Protein 5DJZ (pdb70)

CATH classification: 2.60.40.10 (+1 more: 2.60.40.10)

GO terms:
  GO:0001788 antibody-dependent cellular cytotoxicity (P, IDA)
  GO:0034988 Fc-gamma receptor I complex binding (F, IDA)
  GO:0097278 complement-dependent cytotoxicity (P, IDA)
  GO:0005576 extracellular region (C, TAS)
  GO:0005515 protein binding (F, IPI)
  GO:0002250 adaptive immune response (P, IDA)
  GO:0005576 extracellular region (C, IDA)
  GO:0003823 antigen binding (F, TAS)
  GO:0070062 extracellular exosome (C, HDA)
  GO:0072562 blood microparticle (C, HDA)
  GO:0005576 extracellular region (C, HDA)

Foldseek 3Di:
DDAKDKDKAWFALVQLQDQPHWTKIKIKIKRQAPVWNDKDKWKAKQNHTDDPKDKDPWADPVPRMIITMIMGTDRSVSQVVWIKMKMWMDTPVDPHIDIDIDGFDDDDFWAWDWDKDFFDPVQLPDFKTKIKIKTDDGPPQRKDKFKDFPPDTDPQKAKDRWDADPVRHTIIMIIHIDGSVCLVVFTKMKMWMADDPPDSRIDIDIDGD/DDWWDWDKDWDFFDPVQLVDQKTKIKIKIDDGPDQDDDKWKDWPPDTADQKDKDRWDQDPVRHTMIMMIHIGGSVVVVVPTDMDMDD/DWDDDPNHTDDDD

Structure (mmCIF, N/CA/C/O backbone):
data_5DJZ
#
_entry.id   5DJZ
#
_cell.length_a   36.611
_cell.length_b   59.629
_cell.length_c   149.707
_cell.angle_alpha   90.00
_cell.angle_beta   90.00
_cell.angle_gamma   90.00
#
_symmetry.space_group_name_H-M   'P 21 21 21'
#
loop_
_entity.id
_entity.type
_entity.pdbx_description
1 polymer 'Ig gamma-1 chain C region'
2 polymer 'Ig gamma-1 chain C region'
3 polymer 'Fc-III peptide'
4 branched beta-D-galactopyranose-(1-4)-2-acetamido-2-deoxy-beta-D-glucopyranose-(1-2)-alpha-D-mannopyranose-(1-6)-[alpha-D-mannopyranose-(1-3)]beta-D-mannopyranose-(1-4)-2-acetamido-2-deoxy-beta-D-glucopyranose-(1-4)-[alpha-L-fucopyranose-(1-6)]2-acetamido-2-deoxy-beta-D-glucopyranose
5 water water
#
loop_
_atom_site.group_PDB
_atom_site.id
_atom_site.type_symbol
_atom_site.label_atom_id
_atom_site.label_alt_id
_atom_site.label_comp_id
_atom_site.label_asym_id
_atom_site.label_entity_id
_atom_site.label_seq_id
_atom_site.pdbx_PDB_ins_code
_atom_site.Cartn_x
_atom_site.Cartn_y
_atom_site.Cartn_z
_atom_site.occupancy
_atom_site.B_iso_or_equiv
_atom_site.auth_seq_id
_atom_site.auth_comp_id
_atom_site.auth_asym_id
_atom_site.auth_atom_id
_atom_site.pdbx_PDB_model_num
ATOM 1 N N . LEU A 1 15 ? 21.166 -4.513 -50.033 1.00 79.07 235 LEU A N 1
ATOM 2 C CA . LEU A 1 15 ? 22.100 -4.779 -48.900 1.00 73.54 235 LEU A CA 1
ATOM 3 C C . LEU A 1 15 ? 21.497 -5.777 -47.913 1.00 81.24 235 LEU A C 1
ATOM 4 O O . LEU A 1 15 ? 20.341 -5.650 -4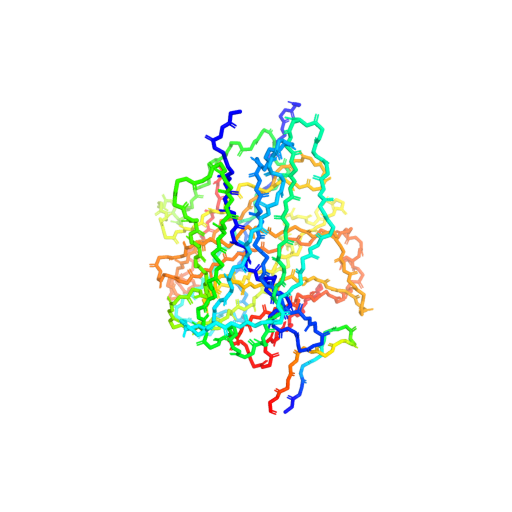7.505 1.00 90.51 235 LEU A O 1
ATOM 9 N N . GLY A 1 16 ? 22.286 -6.782 -47.552 1.00 76.94 236 GLY A N 1
ATOM 10 C CA . GLY A 1 16 ? 21.830 -7.835 -46.667 1.00 65.33 236 GLY A CA 1
ATOM 11 C C . GLY A 1 16 ? 22.817 -8.981 -46.659 1.00 70.19 236 GLY A C 1
ATOM 12 O O . GLY A 1 16 ? 24.006 -8.761 -46.428 1.00 82.01 236 GLY A O 1
ATOM 13 N N . GLY A 1 17 ? 22.361 -10.206 -46.922 1.00 57.77 237 GLY A N 1
ATOM 14 C CA . GLY A 1 17 ? 20.985 -10.521 -47.284 1.00 48.58 237 GLY A CA 1
ATOM 15 C C . GLY A 1 17 ? 20.022 -10.612 -46.111 1.00 48.66 237 GLY A C 1
ATOM 16 O O . GLY A 1 17 ? 20.032 -9.742 -45.228 1.00 51.45 237 GLY A O 1
ATOM 17 N N . PRO A 1 18 ? 19.191 -11.673 -46.084 1.00 33.82 238 PRO A N 1
ATOM 18 C CA . PRO A 1 18 ? 18.004 -11.700 -45.245 1.00 36.08 238 PRO A CA 1
ATOM 19 C C . PRO A 1 18 ? 18.287 -11.857 -43.760 1.00 30.20 238 PRO A C 1
ATOM 20 O O . PRO A 1 18 ? 19.377 -12.283 -43.392 1.00 42.85 238 PRO A O 1
ATOM 24 N N . SER A 1 19 ? 17.300 -11.520 -42.931 1.00 37.32 239 SER A N 1
ATOM 25 C CA . SER A 1 19 ? 17.279 -11.865 -41.511 1.00 36.16 239 SER A CA 1
ATOM 26 C C . SER A 1 19 ? 16.029 -12.673 -41.128 1.00 40.24 239 SER A C 1
ATOM 27 O O . SER A 1 19 ? 14.948 -12.513 -41.713 1.00 36.41 239 SER A O 1
ATOM 30 N N . VAL A 1 20 ? 16.185 -13.542 -40.135 1.00 32.02 240 VAL A N 1
ATOM 31 C CA . VAL A 1 20 ? 15.084 -14.423 -39.705 1.00 34.18 240 VAL A CA 1
ATOM 32 C C . VAL A 1 20 ? 14.625 -14.170 -38.275 1.00 38.11 240 VAL A C 1
ATOM 33 O O . VAL A 1 20 ? 15.423 -14.164 -37.321 1.00 33.28 240 VAL A O 1
ATOM 37 N N . PHE A 1 21 ? 13.326 -13.977 -38.122 1.00 34.61 241 PHE A N 1
ATOM 38 C CA . PHE A 1 21 ? 12.747 -13.814 -36.804 1.00 33.61 241 PHE A CA 1
ATOM 39 C C . PHE A 1 21 ? 11.743 -14.936 -36.584 1.00 35.37 241 PHE A C 1
ATOM 40 O O . PHE A 1 21 ? 10.871 -15.152 -37.425 1.00 36.56 241 PHE A O 1
ATOM 48 N N . LEU A 1 22 ? 11.893 -15.667 -35.476 1.00 30.14 242 LEU A N 1
ATOM 49 C CA . LEU A 1 22 ? 10.998 -16.791 -35.162 1.00 31.22 242 LEU A CA 1
ATOM 50 C C . LEU A 1 22 ? 10.098 -16.408 -34.002 1.00 31.15 242 LEU A C 1
ATOM 51 O O . LEU A 1 22 ? 10.584 -16.088 -32.923 1.00 28.83 242 LEU A O 1
ATOM 56 N N . PHE A 1 23 ? 8.790 -16.444 -34.230 1.00 27.52 243 PHE A N 1
ATOM 57 C CA . PHE A 1 23 ? 7.819 -16.041 -33.229 1.00 31.41 243 PHE A CA 1
ATOM 58 C C . PHE A 1 23 ? 7.047 -17.202 -32.618 1.00 31.75 243 PHE A C 1
ATOM 59 O O . PHE A 1 23 ? 6.664 -18.145 -33.323 1.00 29.10 243 PHE A O 1
ATOM 67 N N . PRO A 1 24 ? 6.767 -17.115 -31.314 1.00 29.52 244 PRO A N 1
ATOM 68 C CA . PRO A 1 24 ? 6.034 -18.157 -30.627 1.00 30.18 244 PRO A CA 1
ATOM 69 C C . PRO A 1 24 ? 4.529 -17.879 -30.822 1.00 29.63 244 PRO A C 1
ATOM 70 O O . PRO A 1 24 ? 4.170 -16.785 -31.246 1.00 25.38 244 PRO A O 1
ATOM 74 N N . PRO A 1 25 ? 3.658 -18.825 -30.457 1.00 28.79 245 PRO A N 1
ATOM 75 C CA . PRO A 1 25 ? 2.213 -18.570 -30.461 1.00 24.32 245 PRO A CA 1
ATOM 76 C C . PRO A 1 25 ? 1.769 -17.484 -29.462 1.00 27.23 245 PRO A C 1
ATOM 77 O O . PRO A 1 25 ? 2.500 -17.175 -28.513 1.00 31.60 245 PRO A O 1
ATOM 81 N N . LYS A 1 26 ? 0.561 -16.953 -29.623 1.00 35.58 246 LYS A N 1
ATOM 82 C CA . LYS A 1 26 ? -0.019 -16.108 -28.579 1.00 37.50 246 LYS A CA 1
ATOM 83 C C . LYS A 1 26 ? -0.356 -16.991 -27.378 1.00 42.17 246 LYS A C 1
ATOM 84 O O . LYS A 1 26 ? -0.774 -18.153 -27.566 1.00 37.98 246 LYS A O 1
ATOM 90 N N . PRO A 1 27 ? -0.187 -16.452 -26.150 1.00 32.23 247 PRO A N 1
ATOM 91 C CA . PRO A 1 27 ? -0.547 -17.212 -24.940 1.00 34.19 247 PRO A CA 1
ATOM 92 C C . PRO A 1 27 ? -2.005 -17.685 -25.000 1.00 32.31 247 PRO A C 1
ATOM 93 O O . PRO A 1 27 ? -2.321 -18.836 -24.685 1.00 32.67 247 PRO A O 1
ATOM 97 N N . LYS A 1 28 ? -2.882 -16.809 -25.454 1.00 28.77 248 LYS A N 1
ATOM 98 C CA . LYS A 1 28 ? -4.285 -17.113 -25.491 1.00 31.96 248 LYS A CA 1
ATOM 99 C C . LYS A 1 28 ? -4.586 -18.316 -26.398 1.00 26.74 248 LYS A C 1
ATOM 100 O O . LYS A 1 28 ? -5.493 -19.095 -26.118 1.00 33.01 248 LYS A O 1
ATOM 106 N N . ASP A 1 29 ? -3.808 -18.465 -27.468 1.00 28.01 249 ASP A N 1
ATOM 107 C CA . ASP A 1 29 ? -3.976 -19.590 -28.366 1.00 33.81 249 ASP A CA 1
ATOM 108 C C . ASP A 1 29 ? -3.405 -20.898 -27.823 1.00 32.15 249 ASP A C 1
ATOM 109 O O . ASP A 1 29 ? -3.928 -21.949 -28.163 1.00 31.36 249 ASP A O 1
ATOM 114 N N . THR A 1 30 ? -2.307 -20.838 -27.056 1.00 33.52 250 THR A N 1
ATOM 115 C CA . THR A 1 30 ? -1.731 -22.042 -26.437 1.00 29.57 250 THR A CA 1
ATOM 116 C C . THR A 1 30 ? -2.601 -22.538 -25.287 1.00 31.55 250 THR A C 1
ATOM 117 O O . THR A 1 30 ? -2.606 -23.726 -24.996 1.00 31.37 250 THR A O 1
ATOM 121 N N . LEU A 1 31 ? -3.342 -21.630 -24.646 1.00 26.58 251 LEU A N 1
ATOM 122 C CA . LEU A 1 31 ? -4.085 -21.925 -23.406 1.00 28.28 251 LEU A CA 1
ATOM 123 C C . LEU A 1 31 ? -5.514 -22.306 -23.615 1.00 29.10 251 LEU A C 1
ATOM 124 O O . LEU A 1 31 ? -6.108 -22.969 -22.760 1.00 27.64 251 LEU A O 1
ATOM 129 N N . MET A 1 32 ? -6.068 -21.869 -24.752 1.00 28.61 252 MET A N 1
ATOM 130 C CA . MET A 1 32 ? -7.415 -22.189 -25.146 1.00 20.46 252 MET A CA 1
ATOM 131 C C . MET A 1 32 ? -7.510 -23.329 -26.180 1.00 27.56 252 MET A C 1
ATOM 132 O O . MET A 1 32 ? -7.022 -23.220 -27.323 1.00 26.88 252 MET A O 1
ATOM 137 N N . ILE A 1 33 ? -8.188 -24.403 -25.784 1.00 25.83 253 ILE A N 1
ATOM 138 C CA . ILE A 1 33 ? -8.268 -25.594 -26.638 1.00 33.85 253 ILE A CA 1
ATOM 139 C C . ILE A 1 33 ? -9.068 -25.296 -27.901 1.00 29.87 253 ILE A C 1
ATOM 140 O O . ILE A 1 33 ? -8.889 -25.965 -28.932 1.00 27.26 253 ILE A O 1
ATOM 145 N N . SER A 1 34 ? -9.932 -24.286 -27.813 1.00 35.31 254 SER A N 1
ATOM 146 C CA . SER A 1 34 ? -10.745 -23.872 -28.938 1.00 30.43 254 SER A CA 1
ATOM 147 C C . SER A 1 34 ? -10.017 -22.936 -29.920 1.00 36.85 254 SER A C 1
ATOM 148 O O . SER A 1 34 ? -10.622 -22.469 -30.861 1.00 35.15 254 SER A O 1
ATOM 151 N N . ARG A 1 35 ? -8.739 -22.637 -29.692 1.00 28.41 255 ARG A N 1
ATOM 152 C CA . ARG A 1 35 ? -7.943 -21.817 -30.606 1.00 33.54 255 ARG A CA 1
ATOM 153 C C . ARG A 1 35 ? -6.810 -22.678 -31.130 1.00 34.16 255 ARG A C 1
ATOM 154 O O . ARG A 1 35 ? -6.556 -23.769 -30.615 1.00 32.51 255 ARG A O 1
ATOM 162 N N . THR A 1 36 ? -6.116 -22.168 -32.139 1.00 26.69 256 THR A N 1
ATOM 163 C CA . THR A 1 36 ? -5.031 -22.874 -32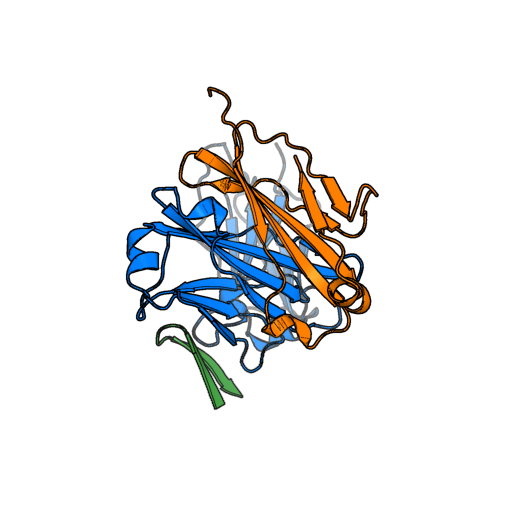.808 1.00 25.27 256 THR A CA 1
ATOM 164 C C . THR A 1 36 ? -3.704 -22.104 -32.686 1.00 32.47 256 THR A C 1
ATOM 165 O O . THR A 1 36 ? -3.469 -21.120 -33.402 1.00 41.46 256 THR A O 1
ATOM 169 N N . PRO A 1 37 ? -2.822 -22.542 -31.777 1.00 29.68 257 PRO A N 1
ATOM 170 C CA . PRO A 1 37 ? -1.491 -21.910 -31.644 1.00 26.21 257 PRO A CA 1
ATOM 171 C C . PRO A 1 37 ? -0.643 -22.244 -32.868 1.00 30.56 257 PRO A C 1
ATOM 172 O O . PRO A 1 37 ? -0.794 -23.335 -33.420 1.00 37.36 257 PRO A O 1
ATOM 176 N N . GLU A 1 38 ? 0.220 -21.314 -33.295 1.00 28.99 258 GLU A N 1
ATOM 177 C CA . GLU A 1 38 ? 1.193 -21.579 -34.350 1.00 29.97 258 GLU A CA 1
ATOM 178 C C . GLU A 1 38 ? 2.496 -20.819 -34.087 1.00 25.81 258 GLU A C 1
ATOM 179 O O . GLU A 1 38 ? 2.503 -19.793 -33.407 1.00 28.35 258 GLU A O 1
ATOM 185 N N . VAL A 1 39 ? 3.597 -21.337 -34.606 1.00 23.99 259 VAL A N 1
ATOM 186 C CA . VAL A 1 39 ? 4.831 -20.619 -34.585 1.00 23.14 259 VAL A CA 1
ATOM 187 C C . VAL A 1 39 ? 5.040 -20.036 -35.981 1.00 26.32 259 VAL A C 1
ATOM 188 O O . VAL A 1 39 ? 4.615 -20.622 -37.007 1.00 29.51 259 VAL A O 1
ATOM 192 N N . THR A 1 40 ? 5.670 -18.871 -36.016 1.00 23.05 260 THR A N 1
ATOM 193 C CA . THR A 1 40 ? 5.742 -18.086 -37.253 1.00 21.42 260 THR A CA 1
ATOM 194 C C . THR A 1 40 ? 7.198 -17.762 -37.566 1.00 24.30 260 THR A C 1
ATOM 195 O O . THR A 1 40 ? 7.834 -17.029 -36.796 1.00 30.24 260 THR A O 1
ATOM 199 N N . CYS A 1 41 ? 7.720 -18.335 -38.660 1.00 24.20 261 CYS A N 1
ATOM 200 C CA . CYS A 1 41 ? 9.105 -18.068 -39.112 1.00 21.35 261 CYS A CA 1
ATOM 201 C C . CYS A 1 41 ? 9.125 -16.972 -40.186 1.00 30.31 261 CYS A C 1
ATOM 202 O O . CYS A 1 41 ? 8.789 -17.222 -41.352 1.00 24.72 261 CYS A O 1
ATOM 205 N N . VAL A 1 42 ? 9.594 -15.779 -39.805 1.00 22.02 262 VAL A N 1
ATOM 206 C CA . VAL A 1 42 ? 9.478 -14.610 -40.685 1.00 24.73 262 VAL A CA 1
ATOM 207 C C . VAL A 1 42 ? 10.839 -14.311 -41.286 1.00 22.56 262 VAL A C 1
ATOM 208 O O . VAL A 1 42 ? 11.815 -14.175 -40.554 1.00 28.95 262 VAL A O 1
ATOM 212 N N . VAL A 1 43 ? 10.903 -14.205 -42.610 1.00 24.08 263 VAL A N 1
ATOM 213 C CA . VAL A 1 43 ? 12.141 -13.879 -43.285 1.00 20.07 263 VAL A CA 1
ATOM 214 C C . VAL A 1 43 ? 12.087 -12.482 -43.910 1.00 23.13 263 VAL A C 1
ATOM 215 O O . VAL A 1 43 ? 11.320 -12.252 -44.848 1.00 22.63 263 VAL A O 1
ATOM 219 N N . VAL A 1 44 ? 12.901 -11.545 -43.407 1.00 27.36 264 VAL A N 1
ATOM 220 C CA . VAL A 1 44 ? 12.876 -10.160 -43.966 1.00 23.44 264 VAL A CA 1
ATOM 221 C C . VAL A 1 44 ? 14.104 -9.888 -44.816 1.00 24.49 264 VAL A C 1
ATOM 222 O O . VAL A 1 44 ? 15.067 -10.655 -44.784 1.00 30.63 264 VAL A O 1
ATOM 226 N N . ASP A 1 45 ? 14.088 -8.793 -45.568 1.00 24.97 265 ASP A N 1
ATOM 227 C CA . ASP A 1 45 ? 15.215 -8.421 -46.445 1.00 31.15 265 ASP A CA 1
ATOM 228 C C . ASP A 1 45 ? 15.544 -9.474 -47.509 1.00 30.40 265 ASP A C 1
ATOM 229 O O . ASP A 1 45 ? 16.672 -9.612 -47.948 1.00 29.67 265 ASP A O 1
ATOM 234 N N . VAL A 1 46 ? 14.529 -10.196 -47.936 1.00 28.97 266 VAL A N 1
ATOM 235 C CA . VAL A 1 46 ? 14.639 -11.109 -49.052 1.00 26.13 266 VAL A CA 1
ATOM 236 C C . VAL A 1 46 ? 14.724 -10.240 -50.315 1.00 25.67 266 VAL A C 1
ATOM 237 O O . VAL A 1 46 ? 13.856 -9.417 -50.527 1.00 27.56 266 VAL A O 1
ATOM 241 N N . SER A 1 47 ? 15.762 -10.419 -51.139 1.00 32.28 267 SER A N 1
ATOM 242 C CA . SER A 1 47 ? 15.952 -9.573 -52.340 1.00 32.91 267 SER A CA 1
ATOM 243 C C . SER A 1 47 ? 14.947 -9.865 -53.442 1.00 34.78 267 SER A C 1
ATOM 244 O O . SER A 1 47 ? 14.354 -10.951 -53.472 1.00 31.52 267 SER A O 1
ATOM 247 N N . HIS A 1 48 ? 14.732 -8.892 -54.336 1.00 27.76 268 HIS A N 1
ATOM 248 C CA . HIS A 1 48 ? 13.998 -9.145 -55.588 1.00 31.65 268 HIS A CA 1
ATOM 249 C C . HIS A 1 48 ? 14.771 -10.002 -56.583 1.00 28.21 268 HIS A C 1
ATOM 250 O O . HIS A 1 48 ? 14.188 -10.774 -57.324 1.00 30.21 268 HIS A O 1
ATOM 257 N N . GLU A 1 49 ? 16.104 -9.938 -56.571 1.00 32.96 269 GLU A N 1
ATOM 258 C CA . GLU A 1 49 ? 16.904 -10.837 -57.431 1.00 38.24 269 GLU A CA 1
ATOM 259 C C . GLU A 1 49 ? 16.760 -12.337 -57.083 1.00 32.63 269 GLU A C 1
ATOM 260 O O . GLU A 1 49 ? 16.785 -13.176 -57.972 1.00 41.60 269 GLU A O 1
ATOM 266 N N . ASP A 1 50 ? 16.617 -12.657 -55.801 1.00 33.36 270 ASP A N 1
ATOM 267 C CA . ASP A 1 50 ? 16.534 -14.056 -55.307 1.00 33.39 270 ASP A CA 1
ATOM 268 C C . ASP A 1 50 ? 15.487 -14.177 -54.195 1.00 25.61 270 ASP A C 1
ATOM 269 O O . ASP A 1 50 ? 15.836 -14.280 -53.023 1.00 27.44 270 ASP A O 1
ATOM 274 N N . PRO A 1 51 ? 14.181 -14.131 -54.569 1.00 25.61 271 PRO A N 1
ATOM 275 C CA . PRO A 1 51 ? 13.068 -14.171 -53.640 1.00 29.06 271 PRO A CA 1
ATOM 276 C C . PRO A 1 51 ? 12.809 -15.553 -53.066 1.00 30.40 271 PRO A C 1
ATOM 277 O O . PRO A 1 51 ? 12.040 -15.681 -52.104 1.00 28.51 271 PRO A O 1
ATOM 281 N N . GLU A 1 52 ? 13.428 -16.565 -53.675 1.00 28.15 272 GLU A N 1
ATOM 282 C CA . GLU A 1 52 ? 13.188 -17.969 -53.358 1.00 27.65 272 GLU A CA 1
ATOM 283 C C . GLU A 1 52 ? 13.836 -18.321 -52.019 1.00 28.45 272 GLU A C 1
ATOM 284 O O . GLU A 1 52 ? 15.049 -18.144 -51.807 1.00 35.88 272 GLU A O 1
ATOM 290 N N . VAL A 1 53 ? 13.019 -18.804 -51.109 1.00 23.37 273 VAL A N 1
ATOM 291 C CA . VAL A 1 53 ? 13.473 -19.208 -49.791 1.00 30.11 273 VAL A CA 1
ATOM 292 C C . VAL A 1 53 ? 13.079 -20.660 -49.546 1.00 34.48 273 VAL A C 1
ATOM 293 O O . VAL A 1 53 ? 11.933 -21.040 -49.785 1.00 27.82 273 VAL A O 1
ATOM 297 N N . LYS A 1 54 ? 14.024 -21.436 -49.029 1.00 27.38 274 LYS A N 1
ATOM 298 C CA . LYS A 1 54 ? 13.742 -22.807 -48.569 1.00 38.50 274 LYS A CA 1
ATOM 299 C C . LYS A 1 54 ? 13.614 -22.860 -47.027 1.00 28.72 274 LYS A C 1
ATOM 300 O O . LYS A 1 54 ? 14.521 -22.416 -46.298 1.00 31.54 274 LYS A O 1
ATOM 303 N N . PHE A 1 55 ? 12.484 -23.377 -46.533 1.00 28.37 275 PHE A N 1
ATOM 304 C CA . PHE A 1 55 ? 12.292 -23.564 -45.073 1.00 31.09 275 PHE A CA 1
ATOM 305 C C . PHE A 1 55 ? 12.385 -25.019 -44.614 1.00 41.14 275 PHE A C 1
ATOM 306 O O . PHE A 1 55 ? 11.698 -25.857 -45.165 1.00 33.13 275 PHE A O 1
ATOM 314 N N . ASN A 1 56 ? 13.162 -25.286 -43.565 1.00 36.91 276 ASN A N 1
ATOM 315 C CA . ASN A 1 56 ? 13.129 -26.587 -42.860 1.00 42.17 276 ASN A CA 1
ATOM 316 C C . ASN A 1 56 ? 12.627 -26.423 -41.419 1.00 36.00 276 ASN A C 1
ATOM 317 O O . ASN A 1 56 ? 13.152 -25.584 -40.673 1.00 44.17 276 ASN A O 1
ATOM 322 N N . TRP A 1 57 ? 11.620 -27.215 -41.035 1.00 31.76 277 TRP A N 1
ATOM 323 C CA . TRP A 1 57 ? 11.051 -27.171 -39.682 1.00 24.65 277 TRP A CA 1
ATOM 324 C C . TRP A 1 57 ? 11.383 -28.433 -38.922 1.00 31.78 277 TRP A C 1
ATOM 325 O O . TRP A 1 57 ? 11.418 -29.514 -39.520 1.00 31.33 277 TRP A O 1
ATOM 336 N N . TYR A 1 58 ? 11.604 -28.304 -37.617 1.00 31.40 278 TYR A N 1
ATOM 337 C CA . TYR A 1 58 ? 11.868 -29.461 -36.749 1.00 36.52 278 TYR A CA 1
ATOM 338 C C . TYR A 1 58 ? 11.166 -29.291 -35.406 1.00 47.41 278 TYR A C 1
ATOM 339 O O . TYR A 1 58 ? 11.053 -28.170 -34.898 1.00 38.95 278 TYR A O 1
ATOM 348 N N . VAL A 1 59 ? 10.714 -30.412 -34.831 1.00 41.18 279 VAL A N 1
ATOM 349 C CA . VAL A 1 59 ? 10.112 -30.439 -33.512 1.00 35.81 279 VAL A CA 1
ATOM 350 C C . VAL A 1 59 ? 10.951 -31.400 -32.652 1.00 44.27 279 VAL A C 1
ATOM 351 O O . VAL A 1 59 ? 11.014 -32.603 -32.941 1.00 35.47 279 VAL A O 1
ATOM 355 N N . ASP A 1 60 ? 11.614 -30.851 -31.629 1.00 36.62 280 ASP A N 1
ATOM 356 C CA . ASP A 1 60 ? 12.666 -31.553 -30.861 1.00 49.10 280 ASP A CA 1
ATOM 357 C C . ASP A 1 60 ? 13.575 -32.322 -31.800 1.00 55.57 280 ASP A C 1
ATOM 358 O O . ASP A 1 60 ? 13.590 -33.558 -31.798 1.00 46.26 280 ASP A O 1
ATOM 363 N N . GLY A 1 61 ? 14.281 -31.580 -32.641 1.00 43.63 281 GLY A N 1
ATOM 364 C CA . GLY A 1 61 ? 15.257 -32.158 -33.554 1.00 38.54 281 GLY A CA 1
ATOM 365 C C . GLY A 1 61 ? 14.730 -32.988 -34.703 1.00 35.80 281 GLY A C 1
ATOM 366 O O . GLY A 1 61 ? 15.491 -33.327 -35.595 1.00 34.94 281 GLY A O 1
ATOM 367 N N . VAL A 1 62 ? 13.442 -33.313 -34.720 1.00 29.74 282 VAL A N 1
ATOM 368 C CA . VAL A 1 62 ? 12.911 -34.159 -35.787 1.00 34.14 282 VAL A CA 1
ATOM 369 C C . VAL A 1 62 ? 12.181 -33.325 -36.856 1.00 46.23 282 VAL A C 1
ATOM 370 O O . VAL A 1 62 ? 11.258 -32.575 -36.523 1.00 42.73 282 VAL A O 1
ATOM 374 N N . GLU A 1 63 ? 12.553 -33.493 -38.129 1.00 44.35 283 GLU A N 1
ATOM 375 C CA . GLU A 1 63 ? 11.961 -32.705 -39.228 1.00 51.77 283 GLU A CA 1
ATOM 376 C C . GLU A 1 63 ? 10.462 -32.942 -39.491 1.00 46.07 283 GLU A C 1
ATOM 377 O O . GLU A 1 63 ? 10.038 -34.069 -39.717 1.00 36.81 283 GLU A O 1
ATOM 383 N N . VAL A 1 64 ? 9.670 -31.871 -39.472 1.00 39.81 284 VAL A N 1
ATOM 384 C CA . VAL A 1 64 ? 8.250 -31.974 -39.811 1.00 30.28 284 VAL A CA 1
ATOM 385 C C . VAL A 1 64 ? 7.953 -31.454 -41.218 1.00 35.67 284 VAL A C 1
ATOM 386 O O . VAL A 1 64 ? 8.792 -30.797 -41.817 1.00 36.61 284 VAL A O 1
ATOM 390 N N . HIS A 1 65 ? 6.762 -31.754 -41.737 1.00 31.16 285 HIS A N 1
ATOM 391 C CA . HIS A 1 65 ? 6.441 -31.470 -43.116 1.00 37.94 285 HIS A CA 1
ATOM 392 C C . HIS A 1 65 ? 5.092 -30.812 -43.300 1.00 34.48 285 HIS A C 1
ATOM 393 O O . HIS A 1 65 ? 4.615 -30.660 -44.420 1.00 43.15 285 HIS A O 1
ATOM 400 N N . ASN A 1 66 ? 4.478 -30.371 -42.215 1.00 35.94 286 ASN A N 1
ATOM 401 C CA . ASN A 1 66 ? 3.132 -29.789 -42.299 1.00 37.93 286 ASN A CA 1
ATOM 402 C C . ASN A 1 66 ? 3.077 -28.238 -42.224 1.00 29.88 286 ASN A C 1
ATOM 403 O O . ASN A 1 66 ? 2.002 -27.659 -42.034 1.00 26.69 286 ASN A O 1
ATOM 408 N N . ALA A 1 67 ? 4.223 -27.576 -42.371 1.00 29.05 287 ALA A N 1
ATOM 409 C CA . ALA A 1 67 ? 4.249 -26.088 -42.359 1.00 28.07 287 ALA A CA 1
ATOM 410 C C . ALA A 1 67 ? 3.739 -25.573 -43.688 1.00 28.42 287 ALA A C 1
ATOM 411 O O . ALA A 1 67 ? 3.839 -26.291 -44.683 1.00 26.72 287 ALA A O 1
ATOM 413 N N . LYS A 1 68 ? 3.198 -24.343 -43.704 1.00 25.57 288 LYS A N 1
ATOM 414 C CA . LYS A 1 68 ? 2.593 -23.732 -44.911 1.00 25.31 288 LYS A CA 1
ATOM 415 C C . LYS A 1 68 ? 3.220 -22.346 -45.106 1.00 26.61 288 LYS A C 1
ATOM 416 O O . LYS A 1 68 ? 3.488 -21.629 -44.143 1.00 21.75 288 LYS A O 1
ATOM 420 N N . THR A 1 69 ? 3.451 -21.982 -46.352 1.00 21.98 289 THR A N 1
ATOM 421 C CA . THR A 1 69 ? 4.107 -20.732 -46.651 1.00 26.93 289 THR A CA 1
ATOM 422 C C . THR A 1 69 ? 3.023 -19.761 -46.965 1.00 31.84 289 THR A C 1
ATOM 423 O O . THR A 1 69 ? 2.086 -20.088 -47.694 1.00 25.29 289 THR A O 1
ATOM 427 N N . LYS A 1 70 ? 3.136 -18.566 -46.394 1.00 26.87 290 LYS A N 1
ATOM 428 C CA . LYS A 1 70 ? 2.141 -17.520 -46.637 1.00 25.64 290 LYS A CA 1
ATOM 429 C C . LYS A 1 70 ? 2.445 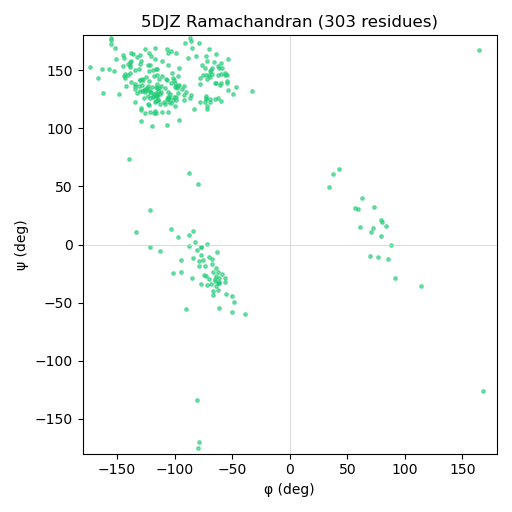-16.829 -47.970 1.00 22.58 290 LYS A C 1
ATOM 430 O O . LYS A 1 70 ? 3.542 -16.938 -48.501 1.00 18.86 290 LYS A O 1
ATOM 434 N N . PRO A 1 71 ? 1.472 -16.124 -48.530 1.00 23.84 291 PRO A N 1
ATOM 435 C CA . PRO A 1 71 ? 1.771 -15.354 -49.724 1.00 26.57 291 PRO A CA 1
ATOM 436 C C . PRO A 1 71 ? 2.960 -14.435 -49.513 1.00 24.18 291 PRO A C 1
ATOM 437 O O . PRO A 1 71 ? 3.022 -13.772 -48.497 1.00 25.01 291 PRO A O 1
ATOM 441 N N . ARG A 1 72 ? 3.905 -14.421 -50.441 1.00 22.21 292 ARG A N 1
ATOM 442 C CA . ARG A 1 72 ? 5.030 -13.495 -50.414 1.00 27.12 292 ARG A CA 1
ATOM 443 C C . ARG A 1 72 ? 4.500 -12.044 -50.317 1.00 26.05 292 ARG A C 1
ATOM 444 O O . ARG A 1 72 ? 3.503 -11.718 -50.964 1.00 23.24 292 ARG A O 1
ATOM 452 N N . GLU A 1 73 ? 5.132 -11.184 -49.507 1.00 24.27 293 GLU A N 1
ATOM 453 C CA . GLU A 1 73 ? 4.623 -9.808 -49.329 1.00 26.34 293 GLU A CA 1
ATOM 454 C C . GLU A 1 73 ? 5.626 -8.748 -49.824 1.00 20.96 293 GLU A C 1
ATOM 455 O O . GLU A 1 73 ? 6.726 -8.625 -49.308 1.00 24.96 293 GLU A O 1
ATOM 457 N N . GLU A 1 74 ? 5.253 -8.008 -50.874 1.00 25.63 294 GLU A N 1
ATOM 458 C CA . GLU A 1 74 ? 6.060 -6.930 -51.364 1.00 23.15 294 GLU A CA 1
ATOM 459 C C . GLU A 1 74 ? 6.176 -5.869 -50.262 1.00 21.48 294 GLU A C 1
ATOM 460 O O . GLU A 1 74 ? 5.181 -5.428 -49.718 1.00 24.80 294 GLU A O 1
ATOM 466 N N . GLN A 1 75 ? 7.389 -5.493 -49.911 1.00 19.17 295 GLN A N 1
ATOM 467 C CA . GLN A 1 75 ? 7.578 -4.437 -48.891 1.00 23.35 295 GLN A CA 1
ATOM 468 C C . GLN A 1 75 ? 7.760 -3.050 -49.501 1.00 28.83 295 GLN A C 1
ATOM 469 O O . GLN A 1 75 ? 7.742 -2.031 -48.768 1.00 22.32 295 GLN A O 1
ATOM 475 N N . TYR A 1 76 ? 8.005 -3.021 -50.814 1.00 23.07 296 TYR A N 1
ATOM 476 C CA . TYR A 1 76 ? 8.182 -1.774 -51.563 1.00 26.26 296 TYR A CA 1
ATOM 477 C C . TYR A 1 76 ? 9.486 -1.048 -51.258 1.00 32.54 296 TYR A C 1
ATOM 478 O O . TYR A 1 76 ? 9.681 0.098 -51.702 1.00 32.91 296 TYR A O 1
ATOM 487 N N . ASN A 1 77 ? 10.391 -1.721 -50.548 1.00 34.50 297 ASN A N 1
ATOM 488 C CA . ASN A 1 77 ? 11.670 -1.132 -50.175 1.00 29.47 297 ASN A CA 1
ATOM 489 C C . ASN A 1 77 ? 12.847 -1.931 -50.698 1.00 30.33 297 ASN A C 1
ATOM 490 O O . ASN A 1 77 ? 13.936 -1.885 -50.129 1.00 35.68 297 ASN A O 1
ATOM 495 N N . SER A 1 78 ? 12.607 -2.592 -51.836 1.00 38.85 298 SER A N 1
ATOM 496 C CA . SER A 1 78 ? 13.507 -3.536 -52.538 1.00 34.92 298 SER A CA 1
ATOM 497 C C . SER A 1 78 ? 13.510 -4.941 -51.919 1.00 32.20 298 SER A C 1
ATOM 498 O O . SER A 1 78 ? 14.352 -5.769 -52.273 1.00 38.48 298 SER A O 1
ATOM 501 N N . THR A 1 79 ? 12.627 -5.175 -50.959 1.00 30.56 299 THR A N 1
ATOM 502 C CA . THR A 1 79 ? 12.612 -6.459 -50.217 1.00 26.11 299 THR A CA 1
ATOM 503 C C . THR A 1 79 ? 11.208 -7.064 -50.204 1.00 32.09 299 THR A C 1
ATOM 504 O O . THR A 1 79 ? 10.199 -6.356 -50.380 1.00 28.12 299 THR A O 1
ATOM 508 N N . TYR A 1 80 ? 11.166 -8.383 -49.984 1.00 25.89 300 TYR A N 1
ATOM 509 C CA . TYR A 1 80 ? 9.944 -9.111 -49.648 1.00 26.26 300 TYR A CA 1
ATOM 510 C C . TYR A 1 80 ? 10.017 -9.579 -48.224 1.00 21.18 300 TYR A C 1
ATOM 511 O O . TYR A 1 80 ? 11.101 -9.723 -47.653 1.00 24.45 300 TYR A O 1
ATOM 520 N N . ARG A 1 81 ? 8.850 -9.835 -47.652 1.00 21.30 301 ARG A N 1
ATOM 521 C CA . ARG A 1 81 ? 8.760 -10.528 -46.394 1.00 25.59 301 ARG A CA 1
ATOM 522 C C . ARG A 1 81 ? 8.240 -11.925 -46.730 1.00 26.28 301 ARG A C 1
ATOM 523 O O . ARG A 1 81 ? 7.210 -12.052 -47.359 1.00 27.85 301 ARG A O 1
ATOM 531 N N . VAL A 1 82 ? 8.949 -12.962 -46.312 1.00 25.33 302 VAL A N 1
ATOM 532 C CA . VAL A 1 82 ? 8.558 -14.339 -46.671 1.00 25.13 302 VAL A CA 1
ATOM 533 C C . VAL A 1 82 ? 8.369 -15.121 -45.376 1.00 24.00 302 VAL A C 1
ATOM 534 O O . VAL A 1 82 ? 9.273 -15.143 -44.531 1.00 30.61 302 VAL A O 1
ATOM 538 N N . VAL A 1 83 ? 7.211 -15.775 -45.241 1.00 23.06 303 VAL A N 1
ATOM 539 C CA . VAL A 1 83 ? 6.745 -16.274 -43.962 1.00 25.62 303 VAL A CA 1
ATOM 540 C C . VAL A 1 83 ? 6.270 -17.733 -44.066 1.00 24.87 303 VAL A C 1
ATOM 541 O O . VAL A 1 83 ? 5.459 -18.099 -44.948 1.00 25.06 303 VAL A O 1
ATOM 545 N N . SER A 1 84 ? 6.782 -18.538 -43.141 1.00 27.58 304 SER A N 1
ATOM 546 C CA . SER A 1 84 ? 6.343 -19.906 -42.946 1.00 23.69 304 SER A CA 1
ATOM 547 C C . SER A 1 84 ? 5.706 -20.046 -41.555 1.00 32.56 304 SER A C 1
ATOM 548 O O . SER A 1 84 ? 6.246 -19.568 -40.563 1.00 26.08 304 SER A O 1
ATOM 551 N N . VAL A 1 85 ? 4.520 -20.647 -41.537 1.00 21.62 305 VAL A N 1
ATOM 552 C CA . VAL A 1 85 ? 3.688 -20.870 -40.346 1.00 25.41 305 VAL A CA 1
ATOM 553 C C . VAL A 1 85 ? 3.571 -22.381 -40.048 1.00 31.33 305 VAL A C 1
ATOM 554 O O . VAL A 1 85 ? 3.336 -23.185 -40.961 1.00 27.34 305 VAL A O 1
ATOM 558 N N . LEU A 1 86 ? 3.729 -22.758 -38.778 1.00 30.25 306 LEU A N 1
ATOM 559 C CA . LEU A 1 86 ? 3.615 -24.156 -38.341 1.00 31.50 306 LEU A CA 1
ATOM 560 C C . LEU A 1 86 ? 2.663 -24.278 -37.160 1.00 37.44 306 LEU A C 1
ATOM 561 O O . LEU A 1 86 ? 2.867 -23.691 -36.099 1.00 37.70 306 LEU A O 1
ATOM 566 N N . THR A 1 87 ? 1.583 -25.005 -37.373 1.00 29.69 307 THR A N 1
ATOM 567 C CA . THR A 1 87 ? 0.627 -25.232 -36.302 1.00 30.80 307 THR A CA 1
ATOM 568 C C . THR A 1 87 ? 1.324 -26.061 -35.219 1.00 33.90 307 THR A C 1
ATOM 569 O O . THR A 1 87 ? 2.116 -26.957 -35.525 1.00 29.36 307 THR A O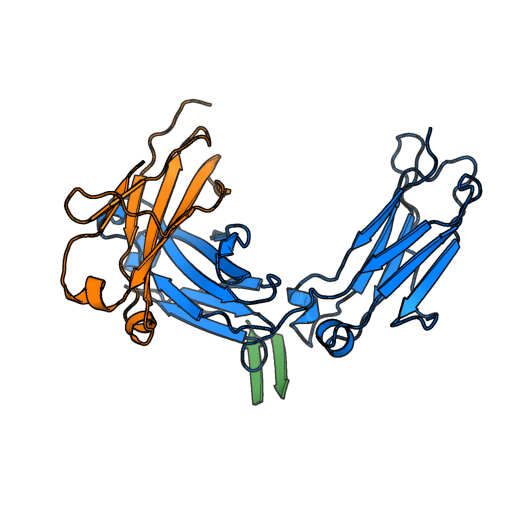 1
ATOM 573 N N . VAL A 1 88 ? 1.085 -25.735 -33.959 1.00 32.24 308 VAL A N 1
ATOM 574 C CA . VAL A 1 88 ? 1.640 -26.560 -32.889 1.00 33.80 308 VAL A CA 1
ATOM 575 C C . VAL A 1 88 ? 0.479 -27.175 -32.113 1.00 33.31 308 VAL A C 1
ATOM 576 O O . VAL A 1 88 ? -0.632 -26.617 -32.081 1.00 31.21 308 VAL A O 1
ATOM 580 N N . LEU A 1 89 ? 0.701 -28.355 -31.535 1.00 24.73 309 LEU A N 1
ATOM 581 C CA . LEU A 1 89 ? -0.313 -28.940 -30.672 1.00 27.92 309 LEU A CA 1
ATOM 582 C C . LEU A 1 89 ? -0.214 -28.216 -29.331 1.00 21.60 309 LEU A C 1
ATOM 583 O O . LEU A 1 89 ? 0.898 -27.922 -28.852 1.00 29.39 309 LEU A O 1
ATOM 588 N N . HIS A 1 90 ? -1.358 -27.891 -28.730 1.00 24.20 310 HIS A N 1
ATOM 589 C CA . HIS A 1 90 ? -1.341 -27.172 -27.430 1.00 25.56 310 HIS A CA 1
ATOM 590 C C . HIS A 1 90 ? -0.408 -27.785 -26.409 1.00 32.45 310 HIS A C 1
ATOM 591 O O . HIS A 1 90 ? 0.451 -27.087 -25.832 1.00 41.34 310 HIS A O 1
ATOM 598 N N . GLN A 1 91 ? -0.525 -29.096 -26.217 1.00 35.02 311 GLN A N 1
ATOM 599 C CA . GLN A 1 91 ? 0.174 -29.780 -25.114 1.00 42.40 311 GLN A CA 1
ATOM 600 C C . GLN A 1 91 ? 1.647 -29.920 -25.421 1.00 31.68 311 GLN A C 1
ATOM 601 O O . GLN A 1 91 ? 2.458 -29.982 -24.509 1.00 41.40 311 GLN A O 1
ATOM 604 N N . ASP A 1 92 ? 1.984 -29.946 -26.712 1.00 35.05 312 ASP A N 1
ATOM 605 C CA . ASP A 1 92 ? 3.374 -30.008 -27.159 1.00 29.45 312 ASP A CA 1
ATOM 606 C C . ASP A 1 92 ? 4.079 -28.721 -26.792 1.00 37.23 312 ASP A C 1
ATOM 607 O O . ASP A 1 92 ? 5.229 -28.742 -26.365 1.00 38.44 312 ASP A O 1
ATOM 612 N N . TRP A 1 93 ? 3.401 -27.590 -27.013 1.00 28.02 313 TRP A N 1
ATOM 613 C CA . TRP A 1 93 ? 3.973 -26.296 -26.645 1.00 38.13 313 TRP A CA 1
ATOM 614 C C . TRP A 1 93 ? 4.209 -26.260 -25.164 1.00 26.70 313 TRP A C 1
ATOM 615 O O . TRP A 1 93 ? 5.323 -25.994 -24.700 1.00 28.94 313 TRP A O 1
ATOM 626 N N . LEU A 1 94 ? 3.142 -26.543 -24.439 1.00 24.16 314 LEU A N 1
ATOM 627 C CA . LEU A 1 94 ? 3.104 -26.501 -23.002 1.00 31.62 314 LEU A CA 1
ATOM 628 C C . LEU A 1 94 ? 4.051 -27.541 -22.402 1.00 36.05 314 LEU A C 1
ATOM 629 O O . LEU A 1 94 ? 4.538 -27.332 -21.297 1.00 37.24 314 LEU A O 1
ATOM 634 N N . ASN A 1 95 ? 4.327 -28.637 -23.131 1.00 38.90 315 ASN A N 1
ATOM 635 C CA . ASN A 1 95 ? 5.370 -29.605 -22.715 1.00 38.35 315 ASN A CA 1
ATOM 636 C C . ASN A 1 95 ? 6.784 -29.169 -22.972 1.00 39.31 315 ASN A C 1
ATOM 637 O O . ASN A 1 95 ? 7.720 -29.895 -22.648 1.00 47.14 315 ASN A O 1
ATOM 642 N N . GLY A 1 96 ? 6.965 -28.008 -23.577 1.00 38.41 316 GLY A N 1
ATOM 643 C CA . GLY A 1 96 ? 8.327 -27.510 -23.775 1.00 34.48 316 GLY A CA 1
ATOM 644 C C . GLY A 1 96 ? 9.087 -28.025 -24.985 1.00 38.00 316 GLY A C 1
ATOM 645 O O . GLY A 1 96 ? 10.299 -27.824 -25.081 1.00 40.60 316 GLY A O 1
ATOM 646 N N . LYS A 1 97 ? 8.392 -28.628 -25.944 1.00 36.32 317 LYS A N 1
ATOM 647 C CA . LYS A 1 97 ? 9.070 -29.110 -27.167 1.00 38.57 317 LYS A CA 1
ATOM 648 C C . LYS A 1 97 ? 9.705 -27.965 -27.940 1.00 39.17 317 LYS A C 1
ATOM 649 O O . LYS A 1 97 ? 9.193 -26.844 -27.915 1.00 39.60 317 LYS A O 1
ATOM 655 N N . GLU A 1 98 ? 10.843 -28.243 -28.578 1.00 36.90 318 GLU A N 1
ATOM 656 C CA . GLU A 1 98 ? 11.606 -27.224 -29.293 1.00 37.80 318 GLU A CA 1
ATOM 657 C C . GLU A 1 98 ? 11.190 -27.094 -30.751 1.00 31.81 318 GLU A C 1
ATOM 658 O O . GLU A 1 98 ? 11.089 -28.097 -31.503 1.00 31.34 318 GLU A O 1
ATOM 664 N N . TYR A 1 99 ? 10.963 -25.859 -31.172 1.00 34.55 319 TYR A N 1
ATOM 665 C CA . TYR A 1 99 ? 10.633 -25.633 -32.586 1.00 39.40 319 TYR A CA 1
ATOM 666 C C . TYR A 1 99 ? 11.722 -24.876 -33.298 1.00 38.12 319 TYR A C 1
ATOM 667 O O . TYR A 1 99 ? 12.066 -23.738 -32.918 1.00 47.47 319 TYR A O 1
ATOM 676 N N . LYS A 1 100 ? 12.249 -25.524 -34.340 1.00 44.23 320 LYS A N 1
ATOM 677 C CA . LYS A 1 100 ? 13.316 -24.985 -35.161 1.00 37.27 320 LYS A CA 1
ATOM 678 C C . LYS A 1 100 ? 12.878 -24.725 -36.605 1.00 38.09 320 LYS A C 1
ATOM 679 O O . LYS A 1 100 ? 12.227 -25.548 -37.250 1.00 38.65 320 LYS A O 1
ATOM 685 N N . CYS A 1 101 ? 13.273 -23.559 -37.088 1.00 33.59 321 CYS A N 1
ATOM 686 C CA . CYS A 1 101 ? 13.066 -23.134 -38.454 1.00 32.68 321 CYS A CA 1
ATOM 687 C C . CYS A 1 101 ? 14.438 -22.850 -39.028 1.00 29.58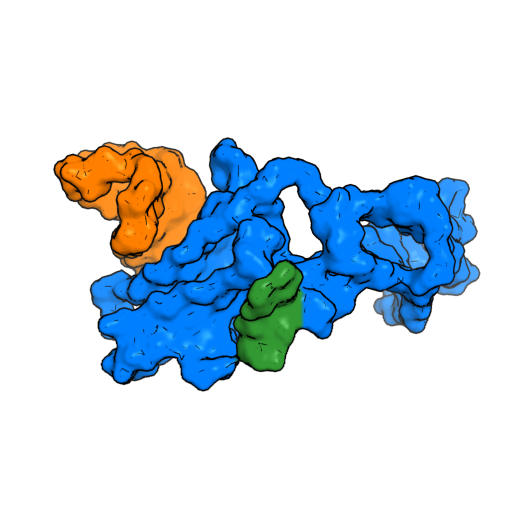 321 CYS A C 1
ATOM 688 O O . CYS A 1 101 ? 15.230 -22.072 -38.474 1.00 41.20 321 CYS A O 1
ATOM 691 N N . LYS A 1 102 ? 14.714 -23.485 -40.154 1.00 36.50 322 LYS A N 1
ATOM 692 C CA . LYS A 1 102 ? 15.960 -23.288 -40.865 1.00 36.08 322 LYS A CA 1
ATOM 693 C C . LYS A 1 102 ? 15.655 -22.655 -42.206 1.00 31.28 322 LYS A C 1
ATOM 694 O O . LYS A 1 102 ? 14.854 -23.172 -42.985 1.00 29.27 322 LYS A O 1
ATOM 700 N N . VAL A 1 103 ? 16.347 -21.565 -42.496 1.00 34.13 323 VAL A N 1
ATOM 701 C CA . VAL A 1 103 ? 16.059 -20.759 -43.679 1.00 35.76 323 VAL A CA 1
ATOM 702 C C . VAL A 1 103 ? 17.266 -20.768 -44.642 1.00 39.21 323 VAL A C 1
ATOM 703 O O . VAL A 1 103 ? 18.370 -20.400 -44.237 1.00 43.53 323 VAL A O 1
ATOM 707 N N . SER A 1 104 ? 17.053 -21.206 -45.894 1.00 32.53 324 SER A N 1
ATOM 708 C CA . SER A 1 104 ? 18.081 -21.132 -46.961 1.00 38.80 324 SER A CA 1
ATOM 709 C C . SER A 1 104 ? 17.719 -20.173 -48.103 1.00 37.51 324 SER A C 1
ATOM 710 O O . SER A 1 104 ? 16.551 -20.100 -48.520 1.00 34.53 324 SER A O 1
ATOM 713 N N . ASN A 1 105 ? 18.729 -19.473 -48.626 1.00 32.19 325 ASN A N 1
ATOM 714 C CA . ASN A 1 105 ? 18.531 -18.453 -49.678 1.00 33.84 325 ASN A CA 1
ATOM 715 C C . ASN A 1 105 ? 19.868 -18.070 -50.302 1.00 36.18 325 ASN A C 1
ATOM 716 O O . ASN A 1 105 ? 20.862 -18.009 -49.594 1.00 47.76 325 ASN A O 1
ATOM 721 N N . LYS A 1 106 ? 19.899 -17.817 -51.611 1.00 42.02 326 LYS A N 1
ATOM 722 C CA . LYS A 1 106 ? 21.176 -17.669 -52.330 1.00 40.05 326 LYS A CA 1
ATOM 723 C C . LYS A 1 106 ? 21.989 -16.477 -51.860 1.00 45.04 326 LYS A C 1
ATOM 724 O O . LYS A 1 106 ? 23.205 -16.450 -52.068 1.00 43.83 326 LYS A O 1
ATOM 726 N N . ALA A 1 107 ? 21.341 -15.505 -51.210 1.00 40.41 327 ALA A N 1
ATOM 727 C CA . ALA A 1 107 ? 22.065 -14.389 -50.596 1.00 42.43 327 ALA A CA 1
ATOM 728 C C . ALA A 1 107 ? 22.578 -14.757 -49.194 1.00 49.08 327 ALA A C 1
ATOM 729 O O . ALA A 1 107 ? 23.022 -13.887 -48.446 1.00 64.41 327 ALA A O 1
ATOM 731 N N . LEU A 1 108 ? 22.511 -16.044 -48.854 1.00 48.16 328 LEU A N 1
ATOM 732 C CA . LEU A 1 108 ? 22.985 -16.561 -47.566 1.00 59.71 328 LEU A CA 1
ATOM 733 C C . LEU A 1 108 ? 24.139 -17.571 -47.700 1.00 60.20 328 LEU A C 1
ATOM 734 O O . LEU A 1 108 ? 23.944 -18.679 -48.224 1.00 58.35 328 LEU A O 1
ATOM 739 N N . PRO A 1 109 ? 25.342 -17.184 -47.221 1.00 58.09 329 PRO A N 1
ATOM 740 C CA . PRO A 1 109 ? 26.493 -18.086 -47.136 1.00 63.62 329 PRO A CA 1
ATOM 741 C C . PRO A 1 109 ? 26.107 -19.392 -46.457 1.00 57.38 329 PRO A C 1
ATOM 742 O O . PRO A 1 109 ? 26.225 -20.464 -47.052 1.00 49.53 329 PRO A O 1
ATOM 746 N N . ALA A 1 110 ? 25.619 -19.302 -45.228 1.00 56.32 330 ALA A N 1
ATOM 747 C CA . ALA A 1 110 ? 25.076 -20.476 -44.568 1.00 52.70 330 ALA A CA 1
ATOM 748 C C . ALA A 1 110 ? 23.586 -20.273 -44.325 1.00 59.86 330 ALA A C 1
ATOM 749 O O . ALA A 1 110 ? 23.128 -19.136 -44.186 1.00 46.90 330 ALA A O 1
ATOM 751 N N . PRO A 1 111 ? 22.816 -21.371 -44.305 1.00 57.40 331 PRO A N 1
ATOM 752 C CA . PRO A 1 111 ? 21.435 -21.235 -43.884 1.00 53.86 331 PRO A CA 1
ATOM 753 C C . PRO A 1 111 ? 21.350 -20.675 -42.477 1.00 53.10 331 PRO A C 1
ATOM 754 O O . PRO A 1 111 ? 22.278 -20.852 -41.687 1.00 58.78 331 PRO A O 1
ATOM 758 N N . ILE A 1 112 ? 20.255 -19.979 -42.184 1.00 49.76 332 ILE A N 1
ATOM 759 C CA . ILE A 1 112 ? 19.993 -19.485 -40.846 1.00 37.01 332 ILE A CA 1
ATOM 760 C C . ILE A 1 112 ? 19.069 -20.425 -40.068 1.00 43.16 332 ILE A C 1
ATOM 761 O O . ILE A 1 112 ? 18.014 -20.839 -40.576 1.00 39.57 332 ILE A O 1
ATOM 766 N N . GLU A 1 113 ? 19.481 -20.775 -38.843 1.00 40.76 333 GLU A N 1
ATOM 767 C CA . GLU A 1 113 ? 18.635 -21.577 -37.942 1.00 39.48 333 GLU A CA 1
ATOM 768 C C . GLU A 1 113 ? 18.179 -20.766 -36.756 1.00 31.21 333 GLU A C 1
ATOM 769 O O . GLU A 1 113 ? 18.957 -20.035 -36.162 1.00 45.26 333 GLU A O 1
ATOM 775 N N . LYS A 1 114 ? 16.902 -20.888 -36.406 1.00 37.04 334 LYS A N 1
ATOM 776 C CA . LYS A 1 114 ? 16.356 -20.216 -35.246 1.00 34.73 334 LYS A CA 1
ATOM 777 C C . LYS A 1 114 ? 15.503 -21.212 -34.453 1.00 43.60 334 LYS A C 1
ATOM 778 O O . LYS A 1 114 ? 14.703 -21.981 -35.029 1.00 34.96 334 LYS A O 1
ATOM 784 N N . THR A 1 115 ? 15.666 -21.197 -33.135 1.00 35.94 335 THR A N 1
ATOM 785 C CA . THR A 1 115 ? 14.953 -22.138 -32.275 1.00 45.35 335 THR A CA 1
ATOM 786 C C . THR A 1 115 ? 14.152 -21.368 -31.244 1.00 40.63 335 THR A C 1
ATOM 787 O O . THR A 1 115 ? 14.646 -20.375 -30.701 1.00 46.41 335 THR A O 1
ATOM 791 N N . ILE A 1 116 ? 12.909 -21.784 -31.011 1.00 33.02 336 ILE A N 1
ATOM 792 C CA . ILE A 1 116 ? 12.123 -21.282 -29.870 1.00 35.08 336 ILE A CA 1
ATOM 793 C C . ILE A 1 116 ? 11.324 -22.397 -29.176 1.00 43.26 336 ILE A C 1
ATOM 794 O O . ILE A 1 116 ? 10.945 -23.397 -29.795 1.00 47.38 336 ILE A O 1
ATOM 799 N N . SER A 1 117 ? 11.063 -22.201 -27.889 1.00 42.54 337 SER A N 1
ATOM 800 C CA . SER A 1 117 ? 10.155 -23.041 -27.103 1.00 40.74 337 SER A CA 1
ATOM 801 C C . SER A 1 117 ? 9.650 -22.197 -25.945 1.00 34.01 337 SER A C 1
ATOM 802 O O . SER A 1 117 ? 10.137 -21.087 -25.732 1.00 44.43 337 SER A O 1
ATOM 805 N N . LYS A 1 118 ? 8.697 -22.733 -25.194 1.00 33.79 338 LYS A N 1
ATOM 806 C CA . LYS A 1 118 ? 8.240 -22.157 -23.932 1.00 37.45 338 LYS A CA 1
ATOM 807 C C . LYS A 1 118 ? 9.429 -21.957 -23.006 1.00 44.27 338 LYS A C 1
ATOM 808 O O . LYS A 1 118 ? 10.371 -22.750 -23.040 1.00 40.72 338 LYS A O 1
ATOM 814 N N . ALA A 1 119 ? 9.395 -20.897 -22.192 1.00 35.99 339 ALA A N 1
ATOM 815 C CA . ALA A 1 119 ? 10.423 -20.690 -21.164 1.00 41.87 339 ALA A CA 1
ATOM 816 C C . ALA A 1 119 ? 10.526 -21.913 -20.270 1.00 36.39 339 ALA A C 1
ATOM 817 O O . ALA A 1 119 ? 9.504 -22.503 -19.911 1.00 39.26 339 ALA A O 1
ATOM 819 N N . LYS A 1 120 ? 11.759 -22.255 -19.902 1.00 41.15 340 LYS A N 1
ATOM 820 C CA . LYS A 1 120 ? 12.057 -23.340 -18.953 1.00 49.45 340 LYS A CA 1
ATOM 821 C C . LYS A 1 120 ? 12.031 -22.852 -17.493 1.00 49.18 340 LYS A C 1
ATOM 822 O O . LYS A 1 120 ? 12.736 -21.912 -17.133 1.00 51.81 340 LYS A O 1
ATOM 828 N N . GLY A 1 121 ? 11.239 -23.512 -16.659 1.00 46.30 341 GLY A N 1
ATOM 829 C CA . GLY A 1 121 ? 11.219 -23.235 -15.234 1.00 45.47 341 GLY A CA 1
ATOM 830 C C . GLY A 1 121 ? 9.984 -23.848 -14.616 1.00 54.16 341 GLY A C 1
ATOM 831 O O . GLY A 1 121 ? 9.067 -24.264 -15.314 1.00 41.55 341 GLY A O 1
ATOM 832 N N . GLN A 1 122 ? 9.943 -23.916 -13.295 1.00 44.82 342 GLN A N 1
ATOM 833 C CA . GLN A 1 122 ? 8.793 -24.514 -12.653 1.00 44.90 342 GLN A CA 1
ATOM 834 C C . GLN A 1 122 ? 7.582 -23.553 -12.802 1.00 44.55 342 GLN A C 1
ATOM 835 O O . GLN A 1 122 ? 7.629 -22.416 -12.344 1.00 47.09 342 GLN A O 1
ATOM 841 N N . PRO A 1 123 ? 6.506 -24.012 -13.458 1.00 41.38 343 PRO A N 1
ATOM 842 C CA . PRO A 1 123 ? 5.362 -23.132 -13.591 1.00 41.27 343 PRO A CA 1
ATOM 843 C C . PRO A 1 123 ? 4.748 -22.803 -12.226 1.00 51.34 343 PRO A C 1
ATOM 844 O O . PRO A 1 123 ? 4.643 -23.683 -11.357 1.00 36.33 343 PRO A O 1
ATOM 848 N N . ARG A 1 124 ? 4.358 -21.541 -12.046 1.00 39.22 344 ARG A N 1
ATOM 849 C CA . ARG A 1 124 ? 3.707 -21.098 -10.808 1.00 31.84 344 ARG A CA 1
ATOM 850 C C . ARG A 1 124 ? 2.325 -20.478 -11.092 1.00 29.61 344 ARG A C 1
ATOM 851 O O . ARG A 1 124 ? 2.166 -19.676 -11.994 1.00 29.22 344 ARG A O 1
ATOM 854 N N . GLU A 1 125 ? 1.321 -20.881 -10.337 1.00 28.52 345 GLU A N 1
ATOM 855 C CA . GLU A 1 125 ? -0.006 -20.307 -10.463 1.00 37.03 345 GLU A CA 1
ATOM 856 C C . GLU A 1 125 ? -0.008 -18.783 -10.171 1.00 37.12 345 GLU A C 1
ATOM 857 O O . GLU A 1 125 ? 0.694 -18.319 -9.259 1.00 32.53 345 GLU A O 1
ATOM 863 N N . PRO A 1 126 ? -0.740 -17.985 -10.983 1.00 27.28 346 PRO A N 1
ATOM 864 C CA . PRO A 1 126 ? -0.888 -16.603 -10.548 1.00 27.05 346 PRO A CA 1
ATOM 865 C C . PRO A 1 126 ? -1.908 -16.470 -9.454 1.00 28.68 346 PRO A C 1
ATOM 866 O O . PRO A 1 126 ? -2.939 -17.150 -9.493 1.00 31.32 346 PRO A O 1
ATOM 870 N N . GLN A 1 127 ? -1.644 -15.577 -8.497 1.00 27.73 347 GLN A N 1
ATOM 871 C CA . GLN A 1 127 ? -2.634 -15.191 -7.512 1.00 29.55 347 GLN A CA 1
ATOM 872 C C . GLN A 1 127 ? -3.303 -13.967 -8.064 1.00 25.68 347 GLN A C 1
ATOM 873 O O . GLN A 1 127 ? -2.619 -13.044 -8.518 1.00 25.10 347 GLN A O 1
ATOM 879 N N . VAL A 1 128 ? -4.628 -13.957 -8.002 1.00 24.26 348 VAL A N 1
ATOM 880 C CA . VAL A 1 128 ? -5.422 -12.910 -8.685 1.00 28.19 348 VAL A CA 1
ATOM 881 C C . VAL A 1 128 ? -6.279 -12.204 -7.675 1.00 25.93 348 VAL A C 1
ATOM 882 O O . VAL A 1 128 ? -7.122 -12.848 -7.002 1.00 25.08 348 VAL A O 1
ATOM 886 N N . TYR A 1 129 ? -6.072 -10.890 -7.546 1.00 24.90 349 TYR A N 1
ATOM 887 C CA . TYR A 1 129 ? -6.802 -10.062 -6.564 1.00 17.43 349 TYR A CA 1
ATOM 888 C C . TYR A 1 129 ? -7.400 -8.861 -7.263 1.00 24.66 349 TYR A C 1
ATOM 889 O O . TYR A 1 129 ? -6.699 -8.194 -8.023 1.00 25.28 349 TYR A O 1
ATOM 898 N N . THR A 1 130 ? -8.687 -8.570 -7.026 1.00 20.91 350 THR A N 1
ATOM 899 C CA . THR A 1 130 ? -9.261 -7.372 -7.633 1.00 19.91 350 THR A CA 1
ATOM 900 C C . THR A 1 130 ? -9.344 -6.320 -6.539 1.00 22.07 350 THR A C 1
ATOM 901 O O . THR A 1 130 ? -9.662 -6.640 -5.389 1.00 25.76 350 THR A O 1
ATOM 905 N N . LEU A 1 131 ? -9.013 -5.084 -6.876 1.00 20.16 351 LEU A N 1
ATOM 906 C CA . LEU A 1 131 ? -9.004 -4.011 -5.893 1.00 20.05 351 LEU A CA 1
ATOM 907 C C . LEU A 1 131 ? -9.881 -2.880 -6.405 1.00 20.72 351 LEU A C 1
ATOM 908 O O . LEU A 1 131 ? -9.747 -2.477 -7.581 1.00 18.00 351 LEU A O 1
ATOM 913 N N . PRO A 1 132 ? -10.785 -2.376 -5.537 1.00 18.57 352 PRO A N 1
ATOM 914 C CA . PRO A 1 132 ? -11.765 -1.330 -5.886 1.00 20.67 352 PRO A CA 1
ATOM 915 C C . PRO A 1 132 ? -11.065 0.020 -6.090 1.00 21.21 352 PRO A C 1
ATOM 916 O O . PRO A 1 132 ? -9.888 0.134 -5.713 1.00 17.05 352 PRO A O 1
ATOM 920 N N . PRO A 1 133 ? -11.763 1.041 -6.643 1.00 25.39 353 PRO A N 1
ATOM 921 C CA . PRO A 1 133 ? -11.096 2.337 -6.671 1.00 23.11 353 PRO A CA 1
ATOM 922 C C . PRO A 1 133 ? -10.780 2.824 -5.270 1.00 27.72 353 PRO A C 1
ATOM 923 O O . PRO A 1 133 ? -11.428 2.431 -4.308 1.00 24.99 353 PRO A O 1
ATOM 927 N N . SER A 1 134 ? -9.736 3.624 -5.133 1.00 23.37 354 SER A N 1
ATOM 928 C CA . SER A 1 134 ? -9.478 4.296 -3.887 1.00 25.93 354 SER A CA 1
ATOM 929 C C . SER A 1 134 ? -10.622 5.257 -3.537 1.00 25.78 354 SER A C 1
ATOM 930 O O . SER A 1 134 ? -11.301 5.765 -4.438 1.00 26.98 354 SER A O 1
ATOM 933 N N . ARG A 1 135 ? -10.802 5.512 -2.231 1.00 30.74 355 ARG A N 1
ATOM 934 C CA . ARG A 1 135 ? -11.768 6.499 -1.719 1.00 36.61 355 ARG A CA 1
ATOM 935 C C . ARG A 1 135 ? -11.544 7.798 -2.459 1.00 34.46 355 ARG A C 1
ATOM 936 O O . ARG A 1 135 ? -12.500 8.430 -2.921 1.00 40.13 355 ARG A O 1
ATOM 938 N N . GLU A 1 136 ? -10.264 8.149 -2.589 1.00 35.64 356 GLU A N 1
ATOM 939 C CA . GLU A 1 136 ? -9.838 9.402 -3.175 1.00 31.61 356 GLU A CA 1
ATOM 940 C C . GLU A 1 136 ? -10.255 9.545 -4.612 1.00 39.39 356 GLU A C 1
ATOM 941 O O . GLU A 1 136 ? -10.375 10.668 -5.095 1.00 35.39 356 GLU A O 1
ATOM 947 N N . GLU A 1 137 ? -10.499 8.426 -5.303 1.00 28.38 357 GLU A N 1
ATOM 948 C CA . GLU A 1 137 ? -10.824 8.513 -6.743 1.00 26.88 357 GLU A CA 1
ATOM 949 C C . GLU A 1 137 ? -12.304 8.794 -6.991 1.00 25.94 357 GLU A C 1
ATOM 950 O O . GLU A 1 137 ? -12.706 9.100 -8.121 1.00 31.88 357 GLU A O 1
ATOM 956 N N . MET A 1 138 ? -13.121 8.692 -5.941 1.00 27.65 358 MET A N 1
ATOM 957 C CA . MET A 1 138 ? -14.586 8.756 -6.102 1.00 36.28 358 MET A CA 1
ATOM 958 C C . MET A 1 138 ? -15.124 10.127 -6.538 1.00 46.66 358 MET A C 1
ATOM 959 O O . MET A 1 138 ? -16.279 10.260 -6.964 1.00 57.00 358 MET A O 1
ATOM 964 N N . THR A 1 139 ? -14.257 11.127 -6.460 1.00 38.99 359 THR A N 1
ATOM 965 C CA . THR A 1 139 ? -14.561 12.476 -6.886 1.00 46.26 359 THR A CA 1
ATOM 966 C C . THR A 1 139 ? -14.451 12.724 -8.417 1.00 49.51 359 THR A C 1
ATOM 967 O O . THR A 1 139 ? -14.791 13.807 -8.885 1.00 44.87 359 THR A O 1
ATOM 971 N N . LYS A 1 140 ? -14.000 11.732 -9.194 1.00 42.74 360 LYS A N 1
ATOM 972 C CA . LYS A 1 140 ? -13.690 11.942 -10.619 1.00 39.99 360 LYS A CA 1
ATOM 973 C C . LYS A 1 140 ? -14.762 11.330 -11.524 1.00 36.75 360 LYS A C 1
ATOM 974 O O . LYS A 1 140 ? -15.578 10.533 -11.046 1.00 34.06 360 LYS A O 1
ATOM 978 N N . ASN A 1 141 ? -14.785 11.692 -12.816 1.00 26.46 361 ASN A N 1
ATOM 979 C CA . ASN A 1 141 ? -15.828 11.153 -13.729 1.00 24.80 361 ASN A CA 1
ATOM 980 C C . ASN A 1 141 ? -15.688 9.663 -14.004 1.00 31.08 361 ASN A C 1
ATOM 981 O O . ASN A 1 141 ? -16.670 8.965 -14.250 1.00 29.86 361 ASN A O 1
ATOM 986 N N . GLN A 1 142 ? -14.459 9.187 -14.054 1.00 25.53 362 GLN A N 1
ATOM 987 C CA . GLN A 1 142 ? -14.249 7.755 -14.244 1.00 29.06 362 GLN A CA 1
ATOM 988 C C . GLN A 1 142 ? -13.447 7.218 -13.070 1.00 24.49 362 GLN A C 1
ATOM 989 O O . GLN A 1 142 ? -12.719 7.966 -12.413 1.00 31.38 362 GLN A O 1
ATOM 995 N N . VAL A 1 143 ? -13.578 5.930 -12.776 1.00 27.65 363 VAL A N 1
ATOM 996 C CA . VAL A 1 143 ? -12.792 5.344 -11.668 1.00 21.50 363 VAL A CA 1
ATOM 997 C C . VAL A 1 143 ? -12.003 4.134 -12.177 1.00 23.82 363 VAL A C 1
ATOM 998 O O . VAL A 1 143 ? -12.293 3.640 -13.272 1.00 24.29 363 VAL A O 1
ATOM 1002 N N . SER A 1 144 ? -11.053 3.633 -11.365 1.00 17.16 364 SER A N 1
ATOM 1003 C CA . SER A 1 144 ? -10.170 2.553 -11.776 1.00 18.94 364 SER A CA 1
ATOM 1004 C C . SER A 1 144 ? -10.372 1.291 -10.944 1.00 17.80 364 SER A C 1
ATOM 1005 O O . SER A 1 144 ? -10.254 1.334 -9.706 1.00 21.51 364 SER A O 1
ATOM 1008 N N . LEU A 1 145 ? -10.664 0.187 -11.635 1.00 17.93 365 LEU A N 1
ATOM 1009 C CA . LEU A 1 145 ? -10.690 -1.136 -10.986 1.00 19.13 365 LEU A CA 1
ATOM 1010 C C . LEU A 1 145 ? -9.360 -1.789 -11.322 1.00 15.89 365 LEU A C 1
ATOM 1011 O O . LEU A 1 145 ? -8.915 -1.751 -12.486 1.00 18.36 365 LEU A O 1
ATOM 1016 N N . THR A 1 146 ? -8.727 -2.400 -10.338 1.00 14.77 366 THR A N 1
ATOM 1017 C CA . THR A 1 146 ? -7.353 -2.980 -10.594 1.00 14.77 366 THR A CA 1
ATOM 1018 C C . THR A 1 146 ? -7.407 -4.469 -10.394 1.00 17.14 366 THR A C 1
ATOM 1019 O O . THR A 1 146 ? -7.969 -4.971 -9.394 1.00 20.85 366 THR A O 1
ATOM 1023 N N . CYS A 1 147 ? -6.893 -5.175 -11.380 1.00 18.71 367 CYS A N 1
ATOM 1024 C CA . CYS A 1 147 ? -6.679 -6.610 -11.247 1.00 21.03 367 CYS A CA 1
ATOM 1025 C C . CYS A 1 147 ? -5.163 -6.863 -11.099 1.00 17.31 367 CYS A C 1
ATOM 1026 O O . CYS A 1 147 ? -4.448 -6.722 -12.072 1.00 20.91 367 CYS A O 1
ATOM 1029 N N . LEU A 1 148 ? -4.701 -7.139 -9.878 1.00 18.60 368 LEU A N 1
ATOM 1030 C CA . LEU A 1 148 ? -3.294 -7.455 -9.578 1.00 16.95 368 LEU A CA 1
ATOM 1031 C C . LEU A 1 148 ? -3.131 -8.955 -9.805 1.00 20.77 368 LEU A C 1
ATOM 1032 O O . LEU A 1 148 ? -3.913 -9.776 -9.295 1.00 26.53 368 LEU A O 1
ATOM 1037 N N . VAL A 1 149 ? -2.132 -9.317 -10.581 1.00 15.42 369 VAL A N 1
ATOM 1038 C CA . VAL A 1 149 ? -1.910 -10.715 -10.903 1.00 19.49 369 VAL A CA 1
ATOM 1039 C C . VAL A 1 149 ? -0.434 -10.921 -10.590 1.00 19.64 369 VAL A C 1
ATOM 1040 O O . VAL A 1 149 ? 0.377 -10.306 -11.215 1.00 23.78 369 VAL A O 1
ATOM 1044 N N . LYS A 1 150 ? -0.116 -11.768 -9.605 1.00 22.19 370 LYS A N 1
ATOM 1045 C CA . LYS A 1 150 ? 1.271 -11.887 -9.104 1.00 21.60 370 LYS A CA 1
ATOM 1046 C C . LYS A 1 150 ? 1.696 -13.342 -8.821 1.00 20.34 370 LYS A C 1
ATOM 1047 O O . LYS A 1 150 ? 0.889 -14.214 -8.567 1.00 20.73 370 LYS A O 1
ATOM 1053 N N . GLY A 1 151 ? 2.995 -13.568 -8.883 1.00 25.32 371 GLY A N 1
ATOM 1054 C CA . GLY A 1 151 ? 3.534 -14.907 -8.640 1.00 32.38 371 GLY A CA 1
ATOM 1055 C C . GLY A 1 151 ? 3.452 -15.904 -9.777 1.00 30.99 371 GLY A C 1
ATOM 1056 O O . GLY A 1 151 ? 3.558 -17.098 -9.530 1.00 30.17 371 GLY A O 1
ATOM 1057 N N . PHE A 1 152 ? 3.311 -15.432 -11.020 1.00 28.36 372 PHE A N 1
ATOM 1058 C CA . PHE A 1 152 ? 3.110 -16.362 -12.128 1.00 32.51 372 PHE A CA 1
ATOM 1059 C C . PHE A 1 152 ? 4.382 -16.712 -12.865 1.00 24.45 372 PHE A C 1
ATOM 1060 O O . PHE A 1 152 ? 5.321 -15.951 -12.900 1.00 27.43 372 PHE A O 1
ATOM 1068 N N . TYR A 1 153 ? 4.390 -17.911 -13.436 1.00 30.17 373 TYR A N 1
ATOM 1069 C CA . TYR A 1 153 ? 5.516 -18.378 -14.221 1.00 29.89 373 TYR A CA 1
ATOM 1070 C C . TYR A 1 153 ? 5.084 -19.538 -15.081 1.00 23.33 373 TYR A C 1
ATOM 1071 O O . TYR A 1 153 ? 4.405 -20.445 -14.601 1.00 29.19 373 TYR A O 1
ATOM 1080 N N . PRO A 1 154 ? 5.416 -19.472 -16.387 1.00 35.66 374 PRO A N 1
ATOM 1081 C CA . PRO A 1 154 ? 6.126 -18.336 -16.999 1.00 28.48 374 PRO A CA 1
ATOM 1082 C C . PRO A 1 154 ? 5.199 -17.158 -17.305 1.00 34.31 374 PRO A C 1
ATOM 1083 O O . PRO A 1 154 ? 3.996 -17.202 -17.004 1.00 34.62 374 PRO A O 1
ATOM 1087 N N . SER A 1 155 ? 5.769 -16.149 -17.942 1.00 28.89 375 SER A N 1
ATOM 1088 C CA . SER A 1 155 ? 5.151 -14.838 -18.076 1.00 35.98 375 SER A CA 1
ATOM 1089 C C . SER A 1 155 ? 4.038 -14.736 -19.129 1.00 39.44 375 SER A C 1
ATOM 1090 O O . SER A 1 155 ? 3.408 -13.677 -19.261 1.00 33.15 375 SER A O 1
ATOM 1093 N N . ASP A 1 156 ? 3.787 -15.838 -19.844 1.00 33.13 376 ASP A N 1
ATOM 1094 C CA . ASP A 1 156 ? 2.698 -15.954 -20.802 1.00 34.36 376 ASP A CA 1
ATOM 1095 C C . ASP A 1 156 ? 1.368 -16.024 -20.113 1.00 30.37 376 ASP A C 1
ATOM 1096 O O . ASP A 1 156 ? 1.060 -16.983 -19.385 1.00 28.85 376 ASP A O 1
ATOM 1101 N N . ILE A 1 157 ? 0.539 -15.026 -20.372 1.00 24.00 377 ILE A N 1
ATOM 1102 C CA . ILE A 1 157 ? -0.672 -14.891 -19.602 1.00 27.88 377 ILE A CA 1
ATOM 1103 C C . ILE A 1 157 ? -1.667 -14.091 -20.423 1.00 22.90 377 ILE A C 1
ATOM 1104 O O . ILE A 1 157 ? -1.262 -13.277 -21.225 1.00 25.45 377 ILE A O 1
ATOM 1109 N N . ALA A 1 158 ? -2.957 -14.325 -20.218 1.00 28.42 378 ALA A N 1
ATOM 1110 C CA . ALA A 1 158 ? -3.951 -13.438 -20.820 1.00 30.59 378 ALA A CA 1
ATOM 1111 C C . ALA A 1 158 ? -4.815 -12.837 -19.744 1.00 27.78 378 ALA A C 1
ATOM 1112 O O . ALA A 1 158 ? -5.329 -13.567 -18.913 1.00 25.98 378 ALA A O 1
ATOM 1114 N N . VAL A 1 159 ? -5.001 -11.518 -19.775 1.00 22.68 379 VAL A N 1
ATOM 1115 C CA . VAL A 1 159 ? -5.855 -10.872 -18.806 1.00 24.01 379 VAL A CA 1
ATOM 1116 C C . VAL A 1 159 ? -6.899 -10.026 -19.524 1.00 28.20 379 VAL A C 1
ATOM 1117 O O . VAL A 1 159 ? -6.562 -9.193 -20.363 1.00 30.78 379 VAL A O 1
ATOM 1121 N N . GLU A 1 160 ? -8.163 -10.262 -19.216 1.00 29.01 380 GLU A N 1
ATOM 1122 C CA . GLU A 1 160 ? -9.243 -9.499 -19.835 1.00 34.25 380 GLU A CA 1
ATOM 1123 C C . GLU A 1 160 ? -10.238 -9.178 -18.763 1.00 29.61 380 GLU A C 1
ATOM 1124 O O . GLU A 1 160 ? -10.195 -9.764 -17.682 1.00 39.28 380 GLU A O 1
ATOM 1130 N N . TRP A 1 161 ? -11.128 -8.235 -19.043 1.00 30.17 381 TRP A N 1
ATOM 1131 C CA . TRP A 1 161 ? -12.156 -7.885 -18.109 1.00 31.01 381 TRP A CA 1
ATOM 1132 C C . TRP A 1 161 ? -13.478 -8.038 -18.752 1.00 37.04 381 TRP A C 1
ATOM 1133 O O . TRP A 1 161 ? -13.602 -7.903 -19.956 1.00 45.70 381 TRP A O 1
ATOM 1144 N N . GLU A 1 162 ? -14.492 -8.262 -17.932 1.00 37.71 382 GLU A N 1
ATOM 1145 C CA . GLU A 1 162 ? -15.852 -8.338 -18.417 1.00 35.47 382 GLU A CA 1
ATOM 1146 C C . GLU A 1 162 ? -16.833 -7.763 -17.429 1.00 35.73 382 GLU A C 1
ATOM 1147 O O . GLU A 1 162 ? -16.513 -7.537 -16.255 1.00 30.13 382 GLU A O 1
ATOM 1153 N N . SER A 1 163 ? -18.029 -7.487 -17.937 1.00 29.21 383 SER A N 1
ATOM 1154 C CA . SER A 1 163 ? -19.184 -7.175 -17.142 1.00 37.10 383 SER A CA 1
ATOM 1155 C C . SER A 1 163 ? -20.401 -7.791 -17.833 1.00 44.27 383 SER A C 1
ATOM 1156 O O . SER A 1 163 ? -20.446 -7.832 -19.079 1.00 41.17 383 SER A O 1
ATOM 1159 N N . ASN A 1 164 ? -21.359 -8.252 -17.019 1.00 37.46 384 ASN A N 1
ATOM 1160 C CA . ASN A 1 164 ? -22.641 -8.846 -17.480 1.00 52.68 384 ASN A CA 1
ATOM 1161 C C . ASN A 1 164 ? -22.505 -9.627 -18.792 1.00 51.00 384 ASN A C 1
ATOM 1162 O O . ASN A 1 164 ? -23.262 -9.410 -19.740 1.00 47.77 384 ASN A O 1
ATOM 1167 N N . GLY A 1 165 ? -21.510 -10.509 -18.843 1.00 44.19 385 GLY A N 1
ATOM 1168 C CA . GLY A 1 165 ? -21.293 -11.364 -19.993 1.00 38.78 385 GLY A CA 1
ATOM 1169 C C . GLY A 1 165 ? -20.366 -10.843 -21.067 1.00 58.05 385 GLY A C 1
ATOM 1170 O O . GLY A 1 165 ? -19.723 -11.634 -21.747 1.00 58.03 385 GLY A O 1
ATOM 1171 N N . GLN A 1 166 ? -20.283 -9.522 -21.225 1.00 53.24 386 GLN A N 1
ATOM 1172 C CA . GLN A 1 166 ? -19.616 -8.937 -22.391 1.00 51.22 386 GLN A CA 1
ATOM 1173 C C . GLN A 1 166 ? -18.211 -8.432 -22.064 1.00 49.57 386 GLN A C 1
ATOM 1174 O O . GLN A 1 166 ? -17.979 -7.912 -20.957 1.00 40.37 386 GLN A O 1
ATOM 1176 N N . PRO A 1 167 ? -17.263 -8.579 -23.017 1.00 40.85 387 PRO A N 1
ATOM 1177 C CA . PRO A 1 167 ? -15.967 -7.971 -22.776 1.00 40.94 387 PRO A CA 1
ATOM 1178 C C . PRO A 1 167 ? -16.133 -6.487 -22.514 1.00 48.34 387 PRO A C 1
ATOM 1179 O O . PRO A 1 167 ? -17.078 -5.863 -23.005 1.00 34.37 387 PRO A O 1
ATOM 1183 N N . GLU A 1 168 ? -15.269 -5.984 -21.646 1.00 37.61 388 GLU A N 1
ATOM 1184 C CA . GLU A 1 168 ? -14.975 -4.590 -21.508 1.00 36.10 388 GLU A CA 1
ATOM 1185 C C . GLU A 1 168 ? -13.725 -4.451 -22.323 1.00 42.63 388 GLU A C 1
ATOM 1186 O O . GLU A 1 168 ? -12.841 -5.301 -22.245 1.00 58.38 388 GLU A O 1
ATOM 1192 N N . ASN A 1 169 ? -13.652 -3.401 -23.114 1.00 29.62 389 ASN A N 1
ATOM 1193 C CA . ASN A 1 169 ? -12.477 -3.103 -23.924 1.00 46.80 389 ASN A CA 1
ATOM 1194 C C . ASN A 1 169 ? -11.573 -1.995 -23.326 1.00 45.39 389 ASN A C 1
ATOM 1195 O O . ASN A 1 169 ? -10.350 -1.963 -23.613 1.00 39.39 389 ASN A O 1
ATOM 1197 N N . ASN A 1 170 ? -12.170 -1.127 -22.490 1.00 38.32 390 ASN A N 1
ATOM 1198 C CA . ASN A 1 170 ? -11.510 0.072 -21.916 1.00 33.12 390 ASN A CA 1
ATOM 1199 C C . ASN A 1 170 ? -10.594 -0.196 -20.711 1.00 25.17 390 ASN A C 1
ATOM 1200 O O . ASN A 1 170 ? -10.705 0.437 -19.642 1.00 26.07 390 ASN A O 1
ATOM 1205 N N . TYR A 1 171 ? -9.682 -1.144 -20.894 1.00 27.29 391 TYR A N 1
ATOM 1206 C CA . TYR A 1 171 ? -8.697 -1.460 -19.862 1.00 25.30 391 TYR A CA 1
ATOM 1207 C C . TYR A 1 171 ? -7.335 -1.475 -20.504 1.00 23.14 391 TYR A C 1
ATOM 1208 O O . TYR A 1 171 ? -7.220 -1.638 -21.729 1.00 26.98 391 TYR A O 1
ATOM 1217 N N . LYS A 1 172 ? -6.287 -1.236 -19.713 1.00 24.08 392 LYS A N 1
ATOM 1218 C CA . LYS A 1 172 ? -4.910 -1.369 -20.219 1.00 30.25 392 LYS A CA 1
ATOM 1219 C C . LYS A 1 172 ? -4.188 -2.220 -19.175 1.00 26.91 392 LYS A C 1
ATOM 1220 O O . LYS A 1 172 ? -4.545 -2.134 -18.003 1.00 22.04 392 LYS A O 1
ATOM 1226 N N . THR A 1 173 ? -3.170 -2.978 -19.599 1.00 25.40 393 THR A N 1
ATOM 1227 C CA . THR A 1 173 ? -2.477 -3.919 -18.730 1.00 26.03 393 THR A CA 1
ATOM 1228 C C . THR A 1 173 ? -0.995 -3.677 -18.848 1.00 22.75 393 THR A C 1
ATOM 1229 O O . THR A 1 173 ? -0.487 -3.538 -19.938 1.00 30.17 393 THR A O 1
ATOM 1233 N N . THR A 1 174 ? -0.305 -3.581 -17.722 1.00 21.58 394 THR A N 1
ATOM 1234 C CA . THR A 1 174 ? 1.122 -3.406 -17.749 1.00 25.84 394 THR A CA 1
ATOM 1235 C C . THR A 1 174 ? 1.761 -4.663 -18.341 1.00 25.41 394 THR A C 1
ATOM 1236 O O . THR A 1 174 ? 1.161 -5.745 -18.289 1.00 29.13 394 THR A O 1
ATOM 1240 N N . PRO A 1 175 ? 2.993 -4.526 -18.879 1.00 34.65 395 PRO A N 1
ATOM 1241 C CA . PRO A 1 175 ? 3.841 -5.669 -19.206 1.00 38.37 395 PRO A CA 1
ATOM 1242 C C . PRO A 1 175 ? 3.995 -6.578 -17.976 1.00 34.70 395 PRO A C 1
ATOM 1243 O O . PRO A 1 175 ? 3.764 -6.116 -16.847 1.00 35.69 395 PRO A O 1
ATOM 1247 N N . PRO A 1 176 ? 4.366 -7.859 -18.172 1.00 30.99 396 PRO A N 1
ATOM 1248 C CA . PRO A 1 176 ? 4.767 -8.577 -16.950 1.00 33.32 396 PRO A CA 1
ATOM 1249 C C . PRO A 1 176 ? 6.043 -7.983 -16.424 1.00 33.31 396 PRO A C 1
ATOM 1250 O O . PRO A 1 176 ? 6.858 -7.498 -17.207 1.00 33.77 396 PRO A O 1
ATOM 1254 N N . VAL A 1 177 ? 6.207 -7.965 -15.102 1.00 35.02 397 VAL A N 1
ATOM 1255 C CA . VAL A 1 177 ? 7.402 -7.395 -14.479 1.00 25.86 397 VAL A CA 1
ATOM 1256 C C . VAL A 1 177 ? 8.019 -8.463 -13.584 1.00 32.02 397 VAL A C 1
ATOM 1257 O O . VAL A 1 177 ? 7.322 -9.119 -12.801 1.00 23.53 397 VAL A O 1
ATOM 1261 N N . LEU A 1 178 ? 9.323 -8.636 -13.706 1.00 33.04 398 LEU A N 1
ATOM 1262 C CA . LEU A 1 178 ? 9.992 -9.758 -13.057 1.00 37.05 398 LEU A CA 1
ATOM 1263 C C . LEU A 1 178 ? 10.172 -9.464 -11.574 1.00 31.34 398 LEU A C 1
ATOM 1264 O O . LEU A 1 178 ? 10.764 -8.448 -11.213 1.00 37.46 398 LEU A O 1
ATOM 1269 N N . MET A 1 179 ? 9.645 -10.344 -10.726 1.00 34.37 399 MET A N 1
ATOM 1270 C CA . MET A 1 179 ? 9.817 -10.212 -9.269 1.00 29.30 399 MET A CA 1
ATOM 1271 C C . MET A 1 179 ? 11.103 -10.929 -8.890 1.00 41.71 399 MET A C 1
ATOM 1272 O O . MET A 1 179 ? 11.599 -11.767 -9.645 1.00 37.04 399 MET A O 1
ATOM 1277 N N . SER A 1 180 ? 11.631 -10.595 -7.723 1.00 38.41 400 SER A N 1
ATOM 1278 C CA . SER A 1 180 ? 12.921 -11.110 -7.245 1.00 44.99 400 SER A CA 1
ATOM 1279 C C . SER A 1 180 ? 13.006 -12.645 -7.133 1.00 39.39 400 SER A C 1
ATOM 1280 O O . SER A 1 180 ? 14.089 -13.216 -7.236 1.00 52.15 400 SER A O 1
ATOM 1283 N N . ASP A 1 181 ? 11.861 -13.294 -6.952 1.00 42.84 401 ASP A N 1
ATOM 1284 C CA . ASP A 1 181 ? 11.805 -14.736 -6.790 1.00 36.78 401 ASP A CA 1
ATOM 1285 C C . ASP A 1 181 ? 11.709 -15.466 -8.129 1.00 46.07 401 ASP A C 1
ATOM 1286 O O . ASP A 1 181 ? 11.476 -16.665 -8.153 1.00 42.85 401 ASP A O 1
ATOM 1291 N N . GLY A 1 182 ? 11.865 -14.716 -9.231 1.00 41.56 402 GLY A N 1
ATOM 1292 C CA . GLY A 1 182 ? 11.804 -15.233 -10.599 1.00 33.24 402 GLY A CA 1
ATOM 1293 C C . GLY A 1 182 ? 10.413 -15.330 -11.219 1.00 35.32 402 GLY A C 1
ATOM 1294 O O . GLY A 1 182 ? 10.286 -15.588 -12.422 1.00 32.50 402 GLY A O 1
ATOM 1295 N N . SER A 1 183 ? 9.359 -15.194 -10.413 1.00 34.80 403 SER A N 1
ATOM 1296 C CA . SER A 1 183 ? 8.008 -15.206 -10.976 1.00 30.05 403 SER A CA 1
ATOM 1297 C C . SER A 1 183 ? 7.644 -13.782 -11.406 1.00 30.89 403 SER A C 1
ATOM 1298 O O . SER A 1 183 ? 8.443 -12.857 -11.219 1.00 28.34 403 SER A O 1
ATOM 1301 N N . PHE A 1 184 ? 6.460 -13.587 -11.988 1.00 24.06 404 PHE A N 1
ATOM 1302 C CA . PHE A 1 184 ? 6.159 -12.272 -12.576 1.00 27.77 404 PHE A CA 1
ATOM 1303 C C . PHE A 1 184 ? 4.926 -11.681 -11.907 1.00 21.75 404 PHE A C 1
ATOM 1304 O O . PHE A 1 184 ? 4.147 -12.410 -11.299 1.00 24.02 404 PHE A O 1
ATOM 1312 N N . PHE A 1 185 ? 4.733 -10.370 -12.046 1.00 25.27 405 PHE A N 1
ATOM 1313 C CA . PHE A 1 185 ? 3.452 -9.785 -11.714 1.00 25.07 405 PHE A CA 1
ATOM 1314 C C . PHE A 1 185 ? 3.062 -8.793 -12.794 1.00 21.52 405 PHE A C 1
ATOM 1315 O O . PHE A 1 185 ? 3.896 -8.376 -13.571 1.00 23.52 405 PHE A O 1
ATOM 1323 N N . LEU A 1 186 ? 1.790 -8.401 -12.827 1.00 21.32 406 LEU A N 1
ATOM 1324 C CA . LEU A 1 186 ? 1.412 -7.266 -13.670 1.00 18.72 406 LEU A CA 1
ATOM 1325 C C . LEU A 1 186 ? 0.151 -6.724 -13.002 1.00 21.78 406 LEU A C 1
ATOM 1326 O O . LEU A 1 186 ? -0.327 -7.330 -12.049 1.00 21.81 406 LEU A O 1
ATOM 1331 N N . ALA A 1 187 ? -0.395 -5.617 -13.510 1.00 19.74 407 ALA A N 1
ATOM 1332 C CA . ALA A 1 187 ? -1.685 -5.096 -13.052 1.00 23.27 407 ALA A CA 1
ATOM 1333 C C . ALA A 1 187 ? -2.452 -4.650 -14.272 1.00 25.94 407 ALA A C 1
ATOM 1334 O O . ALA A 1 187 ? -1.865 -4.094 -15.205 1.00 30.10 407 ALA A O 1
ATOM 1336 N N . SER A 1 188 ? -3.752 -4.916 -14.282 1.00 20.58 408 SER A N 1
ATOM 1337 C CA . SER A 1 188 ? -4.618 -4.495 -15.384 1.00 23.32 408 SER A CA 1
ATOM 1338 C C . SER A 1 188 ? -5.548 -3.427 -14.799 1.00 21.75 408 SER A C 1
ATOM 1339 O O . SER A 1 188 ? -6.116 -3.618 -13.732 1.00 20.07 408 SER A O 1
ATOM 1342 N N . LYS A 1 189 ? -5.673 -2.295 -15.478 1.00 20.50 409 LYS A N 1
ATOM 1343 C CA . LYS A 1 189 ? -6.538 -1.225 -15.003 1.00 17.98 409 LYS A CA 1
ATOM 1344 C C . LYS A 1 189 ? -7.736 -1.147 -15.934 1.00 17.26 409 LYS A C 1
ATOM 1345 O O . LYS A 1 189 ? -7.583 -0.857 -17.115 1.00 18.61 409 LYS A O 1
ATOM 1351 N N . LEU A 1 190 ? -8.909 -1.280 -15.363 1.00 18.46 410 LEU A N 1
ATOM 1352 C CA . LEU A 1 190 ? -10.149 -1.115 -16.122 1.00 19.99 410 LEU A CA 1
ATOM 1353 C C . LEU A 1 190 ? -10.707 0.217 -15.702 1.00 19.66 410 LEU A C 1
ATOM 1354 O O . LEU A 1 190 ? -10.825 0.473 -14.525 1.00 23.95 410 LEU A O 1
ATOM 1359 N N . THR A 1 191 ? -10.964 1.094 -16.677 1.00 19.33 411 THR A N 1
ATOM 1360 C CA . THR A 1 191 ? -11.564 2.407 -16.450 1.00 21.49 411 THR A CA 1
ATOM 1361 C C . THR A 1 191 ? -13.050 2.293 -16.762 1.00 25.24 411 THR A C 1
ATOM 1362 O O . THR A 1 191 ? -13.400 1.810 -17.832 1.00 26.52 411 THR A O 1
ATOM 1366 N N . VAL A 1 192 ? -13.902 2.694 -15.828 1.00 23.79 412 VAL A N 1
ATOM 1367 C CA . VAL A 1 192 ? -15.329 2.806 -16.103 1.00 30.39 412 VAL A CA 1
ATOM 1368 C C . VAL A 1 192 ? -15.857 4.130 -15.561 1.00 27.62 412 VAL A C 1
ATOM 1369 O O . VAL A 1 192 ? -15.374 4.657 -14.535 1.00 24.24 412 VAL A O 1
ATOM 1373 N N . ASP A 1 193 ? -16.880 4.646 -16.230 1.00 36.09 413 ASP A N 1
ATOM 1374 C CA . ASP A 1 193 ? -17.640 5.784 -15.691 1.00 42.30 413 ASP A CA 1
ATOM 1375 C C . ASP A 1 193 ? -17.988 5.550 -14.238 1.00 33.00 413 ASP A C 1
ATOM 1376 O O . ASP A 1 193 ? -18.414 4.454 -13.882 1.00 38.54 413 ASP A O 1
ATOM 1381 N N . LYS A 1 194 ? -17.809 6.580 -13.409 1.00 26.01 414 LYS A N 1
ATOM 1382 C CA . LYS A 1 194 ? -18.059 6.474 -11.972 1.00 27.55 414 LYS A CA 1
ATOM 1383 C C . LYS A 1 194 ? -19.487 6.019 -11.683 1.00 41.80 414 LYS A C 1
ATOM 1384 O O . LYS A 1 194 ? -19.742 5.389 -10.658 1.00 33.79 414 LYS A O 1
ATOM 1388 N N . SER A 1 195 ? -20.404 6.355 -12.589 1.00 37.66 415 SER A N 1
ATOM 1389 C CA . SER A 1 195 ? -21.801 5.974 -12.461 1.00 34.89 415 SER A CA 1
ATOM 1390 C C . SER A 1 195 ? -22.045 4.477 -12.707 1.00 37.81 415 SER A C 1
ATOM 1391 O O . SER A 1 195 ? -22.926 3.888 -12.067 1.00 37.70 415 SER A O 1
ATOM 1394 N N . ARG A 1 196 ? -21.288 3.853 -13.619 1.00 32.56 416 ARG A N 1
ATOM 1395 C CA . ARG A 1 196 ? -21.355 2.388 -13.753 1.00 32.00 416 ARG A CA 1
ATOM 1396 C C . ARG A 1 196 ? -20.902 1.667 -12.489 1.00 35.23 416 ARG A C 1
ATOM 1397 O O . ARG A 1 196 ? -21.488 0.647 -12.095 1.00 36.26 416 ARG A O 1
ATOM 1405 N N . TRP A 1 197 ? -19.869 2.197 -11.849 1.00 32.57 417 TRP A N 1
ATOM 1406 C CA . TRP A 1 197 ? -19.459 1.702 -10.548 1.00 28.55 417 TRP A CA 1
ATOM 1407 C C . TRP A 1 197 ? -20.510 1.980 -9.480 1.00 37.90 417 TRP A C 1
ATOM 1408 O O . TRP A 1 1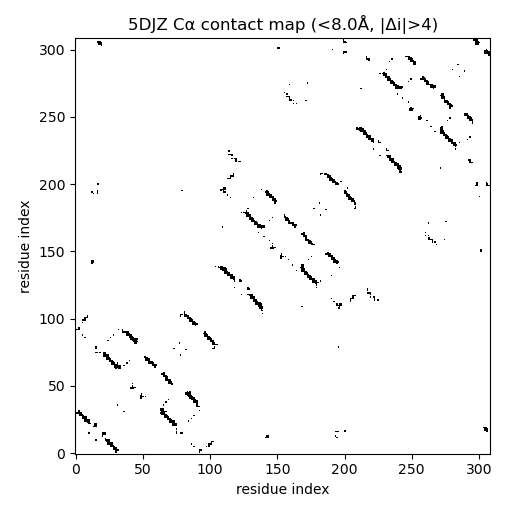97 ? -20.765 1.118 -8.627 1.00 30.79 417 TRP A O 1
ATOM 1419 N N . GLN A 1 198 ? -21.125 3.169 -9.536 1.00 30.30 418 GLN A N 1
ATOM 1420 C CA . GLN A 1 198 ? -22.160 3.623 -8.568 1.00 39.36 418 GLN A CA 1
ATOM 1421 C C . GLN A 1 198 ? -23.404 2.765 -8.554 1.00 30.20 418 GLN A C 1
ATOM 1422 O O . GLN A 1 198 ? -24.043 2.590 -7.513 1.00 37.95 418 GLN A O 1
ATOM 1428 N N . GLN A 1 199 ? -23.732 2.232 -9.718 1.00 35.60 419 GLN A N 1
ATOM 1429 C CA . GLN A 1 199 ? -24.887 1.382 -9.941 1.00 40.04 419 GLN A CA 1
ATOM 1430 C C . GLN A 1 199 ? -24.757 0.046 -9.225 1.00 53.10 419 GLN A C 1
ATOM 1431 O O . GLN A 1 199 ? -25.745 -0.679 -9.082 1.00 39.22 419 GLN A O 1
ATOM 1437 N N . GLY A 1 200 ? -23.526 -0.287 -8.825 1.00 43.81 420 GLY A N 1
ATOM 1438 C CA . GLY A 1 200 ? -23.224 -1.549 -8.163 1.00 28.71 420 GLY A CA 1
ATOM 1439 C C . GLY A 1 200 ? -23.081 -2.741 -9.108 1.00 23.66 420 GLY A C 1
ATOM 1440 O O . GLY A 1 200 ? -23.164 -3.866 -8.669 1.00 42.13 420 GLY A O 1
ATOM 1441 N N . ASN A 1 201 ? -22.855 -2.480 -10.393 1.00 27.92 421 ASN A N 1
ATOM 1442 C CA . ASN A 1 201 ? -22.567 -3.519 -11.400 1.00 27.51 421 ASN A CA 1
ATOM 1443 C C . ASN A 1 201 ? -21.364 -4.396 -11.040 1.00 34.08 421 ASN A C 1
ATOM 1444 O O . ASN A 1 201 ? -20.395 -3.937 -10.436 1.00 32.23 421 ASN A O 1
ATOM 1449 N N . VAL A 1 202 ? -21.423 -5.655 -11.438 1.00 36.07 422 VAL A N 1
ATOM 1450 C CA . VAL A 1 202 ? -20.375 -6.598 -11.100 1.00 36.80 422 VAL A CA 1
ATOM 1451 C C . VAL A 1 202 ? -19.388 -6.558 -12.225 1.00 36.75 422 VAL A C 1
ATOM 1452 O O . VAL A 1 202 ? -19.781 -6.652 -13.382 1.00 36.71 422 VAL A O 1
ATOM 1456 N N . PHE A 1 203 ? -18.105 -6.382 -11.885 1.00 29.69 423 PHE A N 1
ATOM 1457 C CA . PHE A 1 203 ? -17.026 -6.448 -12.854 1.00 25.54 423 PHE A CA 1
ATOM 1458 C C . PHE A 1 203 ? -16.123 -7.627 -12.552 1.00 23.26 423 PHE A C 1
ATOM 1459 O O . PHE A 1 203 ? -15.941 -7.980 -11.390 1.00 28.74 423 PHE A O 1
ATOM 1467 N N . SER A 1 204 ? -15.595 -8.237 -13.606 1.00 22.39 424 SER A N 1
ATOM 1468 C CA . SER A 1 204 ? -14.812 -9.475 -13.491 1.00 30.04 424 SER A CA 1
ATOM 1469 C C . SER A 1 204 ? -13.534 -9.352 -14.234 1.00 22.49 424 SER A C 1
ATOM 1470 O O . SER A 1 204 ? -13.481 -8.895 -15.378 1.00 31.79 424 SER A O 1
ATOM 1473 N N . CYS A 1 205 ? -12.499 -9.830 -13.574 1.00 21.00 425 CYS A N 1
ATOM 1474 C CA . CYS A 1 205 ? -11.200 -9.961 -14.158 1.00 16.10 425 CYS A CA 1
ATOM 1475 C C . CYS A 1 205 ? -10.978 -11.418 -14.427 1.00 21.27 425 CYS A C 1
ATOM 1476 O O . CYS A 1 205 ? -10.889 -12.196 -13.456 1.00 24.67 425 CYS A O 1
ATOM 1479 N N . SER A 1 206 ? -10.876 -11.794 -15.710 1.00 23.16 426 SER A N 1
ATOM 1480 C CA . SER A 1 206 ? -10.665 -13.193 -16.134 1.00 25.20 426 SER A CA 1
ATOM 1481 C C . SER A 1 206 ? -9.205 -13.307 -16.424 1.00 22.46 426 SER A C 1
ATOM 1482 O O . SER A 1 206 ? -8.652 -12.395 -17.019 1.00 24.31 426 SER A O 1
ATOM 1485 N N . VAL A 1 207 ? -8.575 -14.416 -16.016 1.00 21.53 427 VAL A N 1
ATOM 1486 C CA . VAL A 1 207 ? -7.133 -14.609 -16.271 1.00 20.76 427 VAL A CA 1
ATOM 1487 C C . VAL A 1 207 ? -6.846 -16.016 -16.787 1.00 28.98 427 VAL A C 1
ATOM 1488 O O . VAL A 1 207 ? -7.321 -16.984 -16.216 1.00 25.57 427 VAL A O 1
ATOM 1492 N N . MET A 1 208 ? -6.041 -16.132 -17.834 1.00 29.20 428 MET A N 1
ATOM 1493 C CA . MET A 1 208 ? -5.718 -17.476 -18.373 1.00 28.03 428 MET A CA 1
ATOM 1494 C C . MET A 1 208 ? -4.239 -17.668 -18.299 1.00 23.05 428 MET A C 1
ATOM 1495 O O . MET A 1 208 ? -3.498 -16.792 -18.665 1.00 22.15 428 MET A O 1
ATOM 1500 N N . HIS A 1 209 ? -3.815 -18.815 -17.753 1.00 25.95 429 HIS A N 1
ATOM 1501 C CA . HIS A 1 209 ? -2.400 -19.116 -17.521 1.00 28.17 429 HIS A CA 1
ATOM 1502 C C . HIS A 1 209 ? -2.316 -20.606 -17.302 1.00 25.02 429 HIS A C 1
ATOM 1503 O O . HIS A 1 209 ? -3.255 -21.303 -16.774 1.00 26.74 429 HIS A O 1
ATOM 1510 N N . GLU A 1 210 ? -1.180 -21.127 -17.657 1.00 20.74 430 GLU A N 1
ATOM 1511 C CA . GLU A 1 210 ? -1.078 -22.560 -17.755 1.00 30.42 430 GLU A CA 1
ATOM 1512 C C . GLU A 1 210 ? -1.256 -23.256 -16.399 1.00 41.37 430 GLU A C 1
ATOM 1513 O O . GLU A 1 210 ? -1.838 -24.337 -16.337 1.00 32.47 430 GLU A O 1
ATOM 1519 N N . ALA A 1 211 ? -0.834 -22.586 -15.327 1.00 31.67 431 ALA A N 1
ATOM 1520 C CA . ALA A 1 211 ? -0.848 -23.178 -13.984 1.00 32.83 431 ALA A CA 1
ATOM 1521 C C . ALA A 1 211 ? -2.191 -23.202 -13.264 1.00 41.45 431 ALA A C 1
ATOM 1522 O O . ALA A 1 211 ? -2.351 -23.960 -12.312 1.00 38.47 431 ALA A O 1
ATOM 1524 N N . LEU A 1 212 ? -3.154 -22.385 -13.688 1.00 24.97 432 LEU A N 1
ATOM 1525 C CA . LEU A 1 212 ? -4.511 -22.485 -13.133 1.00 30.35 432 LEU A CA 1
ATOM 1526 C C . LEU A 1 212 ? -5.198 -23.794 -13.531 1.00 33.79 432 LEU A C 1
ATOM 1527 O O . LEU A 1 212 ? -4.906 -24.322 -14.586 1.00 37.30 432 LEU A O 1
ATOM 1532 N N . HIS A 1 213 ? -6.125 -24.291 -12.708 1.00 32.21 433 HIS A N 1
ATOM 1533 C CA . HIS A 1 213 ? -6.918 -25.459 -13.061 1.00 36.32 433 HIS A CA 1
ATOM 1534 C C . HIS A 1 213 ? -7.660 -25.104 -14.315 1.00 38.81 433 HIS A C 1
ATOM 1535 O O . HIS A 1 213 ? -8.369 -24.076 -14.354 1.00 36.28 433 HIS A O 1
ATOM 1542 N N . ASN A 1 214 ? -7.481 -25.910 -15.365 1.00 29.74 434 ASN A N 1
ATOM 1543 C CA . ASN A 1 214 ? -8.101 -25.647 -16.681 1.00 27.43 434 ASN A CA 1
ATOM 1544 C C . ASN A 1 214 ? -7.759 -24.276 -17.268 1.00 28.76 434 ASN A C 1
ATOM 1545 O O . ASN A 1 214 ? -8.587 -23.687 -17.969 1.00 32.99 434 ASN A O 1
ATOM 1550 N N . HIS A 1 215 ? -6.561 -23.776 -16.971 1.00 25.28 435 HIS A N 1
ATOM 1551 C CA . HIS A 1 215 ? -6.039 -22.546 -17.541 1.00 29.65 435 HIS A CA 1
ATOM 1552 C C . HIS A 1 215 ? -6.832 -21.286 -17.261 1.00 28.76 435 HIS A C 1
ATOM 1553 O O . HIS A 1 215 ? -6.646 -20.306 -17.950 1.00 28.57 435 HIS A O 1
ATOM 1560 N N . TYR A 1 216 ? -7.743 -21.297 -16.295 1.00 27.83 436 TYR A N 1
ATOM 1561 C CA . TYR A 1 216 ? -8.655 -20.176 -16.141 1.00 35.62 436 TYR A CA 1
ATOM 1562 C C . TYR A 1 216 ? -8.946 -19.837 -14.695 1.00 45.66 436 TYR A C 1
ATOM 1563 O O . TYR A 1 216 ? -9.230 -20.727 -13.884 1.00 31.33 436 TYR A O 1
ATOM 1572 N N . THR A 1 217 ? -8.934 -18.542 -14.383 1.00 32.72 437 THR A N 1
ATOM 1573 C CA . THR A 1 217 ? -9.617 -18.081 -13.180 1.00 34.22 437 THR A CA 1
ATOM 1574 C C . THR A 1 217 ? -10.332 -16.751 -13.416 1.00 28.31 437 THR A C 1
ATOM 1575 O O . THR A 1 217 ? -9.960 -16.011 -14.322 1.00 29.72 437 THR A O 1
ATOM 1579 N N . GLN A 1 218 ? -11.362 -16.479 -12.619 1.00 35.30 438 GLN A N 1
ATOM 1580 C CA . GLN A 1 218 ? -12.072 -15.223 -12.707 1.00 31.34 438 GLN A CA 1
ATOM 1581 C C . GLN A 1 218 ? -12.270 -14.706 -11.314 1.00 30.78 438 GLN A C 1
ATOM 1582 O O . GLN A 1 218 ? -12.570 -15.479 -10.409 1.00 33.39 438 GLN A O 1
ATOM 1588 N N . LYS A 1 219 ? -12.089 -13.409 -11.118 1.00 27.70 439 LYS A N 1
ATOM 1589 C CA . LYS A 1 219 ? -12.409 -12.800 -9.828 1.00 29.89 439 LYS A CA 1
ATOM 1590 C C . LYS A 1 219 ? -13.307 -11.628 -10.090 1.00 24.18 439 LYS A C 1
ATOM 1591 O O . LYS A 1 219 ? -13.068 -10.887 -11.030 1.00 30.69 439 LYS A O 1
ATOM 1597 N N . SER A 1 220 ? -14.289 -11.420 -9.233 1.00 22.77 440 SER A N 1
ATOM 1598 C CA . SER A 1 220 ? -15.201 -10.297 -9.424 1.00 27.39 440 SER A CA 1
ATOM 1599 C C . SER A 1 220 ? -15.159 -9.276 -8.293 1.00 25.20 440 SER A C 1
ATOM 1600 O O . SER A 1 220 ? -14.702 -9.557 -7.176 1.00 30.75 440 SER A O 1
ATOM 1603 N N . LEU A 1 221 ? -15.622 -8.067 -8.583 1.00 27.13 441 LEU A N 1
ATOM 1604 C CA . LEU A 1 221 ? -15.859 -7.110 -7.519 1.00 29.63 441 LEU A CA 1
ATOM 1605 C C . LEU A 1 221 ? -16.970 -6.138 -7.885 1.00 24.09 441 LEU A C 1
ATOM 1606 O O . LEU A 1 221 ? -17.263 -5.953 -9.079 1.00 23.42 441 LEU A O 1
ATOM 1611 N N . SER A 1 222 ? -17.545 -5.521 -6.851 1.00 29.52 442 SER A N 1
ATOM 1612 C CA . SER A 1 222 ? -18.531 -4.480 -7.010 1.00 29.97 442 SER A CA 1
ATOM 1613 C C . SER A 1 222 ? -18.504 -3.623 -5.761 1.00 34.26 442 SER A C 1
ATOM 1614 O O . SER A 1 222 ? -17.756 -3.917 -4.814 1.00 31.73 442 SER A O 1
ATOM 1617 N N . LEU A 1 223 ? -19.337 -2.580 -5.767 1.00 31.20 443 LEU A N 1
ATOM 1618 C CA . LEU A 1 223 ? -19.341 -1.497 -4.775 1.00 33.93 443 LEU A CA 1
ATOM 1619 C C . LEU A 1 223 ? -19.573 -1.891 -3.295 1.00 34.14 443 LEU A C 1
ATOM 1620 O O . LEU A 1 223 ? -20.223 -2.885 -3.013 1.00 39.76 443 LEU A O 1
ATOM 1625 N N . GLY B 2 134 ? 3.323 17.663 -25.444 1.00 50.11 341 GLY B N 1
ATOM 1626 C CA . GLY B 2 134 ? 2.051 18.235 -24.903 1.00 61.74 341 GLY B CA 1
ATOM 1627 C C . GLY B 2 134 ? 2.286 19.036 -23.637 1.00 73.52 341 GLY B C 1
ATOM 1628 O O . GLY B 2 134 ? 3.422 19.118 -23.152 1.00 71.67 341 GLY B O 1
ATOM 1629 N N . GLN B 2 135 ? 1.219 19.639 -23.111 1.00 66.85 342 GLN B N 1
ATOM 1630 C CA . GLN B 2 135 ? 1.282 20.349 -21.828 1.00 85.36 342 GLN B CA 1
ATOM 1631 C C . GLN B 2 135 ? 1.404 19.317 -20.697 1.00 81.09 342 GLN B C 1
ATOM 1632 O O . GLN B 2 135 ? 0.797 18.237 -20.773 1.00 75.00 342 GLN B O 1
ATOM 1634 N N . PRO B 2 136 ? 2.199 19.630 -19.655 1.00 71.17 343 PRO B N 1
ATOM 1635 C CA . PRO B 2 136 ? 2.374 18.636 -18.593 1.00 63.13 343 PRO B CA 1
ATOM 1636 C C . PRO B 2 136 ? 1.084 18.431 -17.778 1.00 70.09 343 PRO B C 1
ATOM 1637 O O . PRO B 2 136 ? 0.269 19.358 -17.654 1.00 61.87 343 PRO B O 1
ATOM 1641 N N . ARG B 2 137 ? 0.890 17.218 -17.258 1.00 56.14 344 ARG B N 1
ATOM 1642 C CA . ARG B 2 137 ? -0.285 16.898 -16.451 1.00 49.70 344 ARG B CA 1
ATOM 1643 C C . ARG B 2 137 ? 0.106 16.291 -15.086 1.00 45.57 344 ARG B C 1
ATOM 1644 O O . ARG B 2 137 ? 0.963 15.401 -15.001 1.00 39.12 344 ARG B O 1
ATOM 1652 N N . GLU B 2 138 ? -0.520 16.810 -14.030 1.00 45.87 345 GLU B N 1
ATOM 1653 C CA . GLU B 2 138 ? -0.263 16.409 -12.643 1.00 46.71 345 GLU B CA 1
ATOM 1654 C C . GLU B 2 138 ? -0.851 15.003 -12.368 1.00 30.95 345 GLU B C 1
ATOM 1655 O O . GLU B 2 138 ? -2.025 14.784 -12.611 1.00 41.74 345 GLU B O 1
ATOM 1661 N N . PRO B 2 139 ? -0.049 14.079 -11.831 1.00 29.59 346 PRO B N 1
ATOM 1662 C CA . PRO B 2 139 ? -0.583 12.716 -11.600 1.00 28.65 346 PRO B CA 1
ATOM 1663 C C . PRO B 2 139 ? -1.527 12.632 -10.381 1.00 39.38 346 PRO B C 1
ATOM 1664 O O . PRO B 2 139 ? -1.331 13.365 -9.400 1.00 37.16 346 PRO B O 1
ATOM 1668 N N . GLN B 2 140 ? -2.554 11.781 -10.447 1.00 27.28 347 GLN B N 1
ATOM 1669 C CA . GLN B 2 140 ? -3.352 11.438 -9.263 1.00 25.28 347 GLN B CA 1
ATOM 1670 C C . GLN B 2 140 ? -2.683 10.203 -8.691 1.00 25.47 347 GLN B C 1
ATOM 1671 O O . GLN B 2 140 ? -2.268 9.295 -9.435 1.00 29.81 347 GLN B O 1
ATOM 1677 N N . VAL B 2 141 ? -2.535 10.176 -7.380 1.00 23.91 348 VAL B N 1
ATOM 1678 C CA . VAL B 2 141 ? -1.797 9.116 -6.714 1.00 29.70 348 VAL B CA 1
ATOM 1679 C C . VAL B 2 141 ? -2.699 8.443 -5.678 1.00 33.45 348 VAL B C 1
ATOM 1680 O O . VAL B 2 141 ? -3.218 9.110 -4.801 1.00 26.60 348 VAL B O 1
ATOM 1684 N N . TYR B 2 142 ? -2.922 7.132 -5.826 1.00 28.57 349 TYR B N 1
ATOM 1685 C CA . TYR B 2 142 ? -3.739 6.389 -4.882 1.00 35.18 349 TYR B CA 1
ATOM 1686 C C . TYR B 2 142 ? -2.984 5.188 -4.341 1.00 35.46 349 TYR B C 1
ATOM 1687 O O . TYR B 2 142 ? -2.311 4.466 -5.096 1.00 30.61 349 TYR B O 1
ATOM 1696 N N . THR B 2 143 ? -3.039 5.014 -3.022 1.00 36.04 350 THR B N 1
ATOM 1697 C CA . THR B 2 143 ? -2.540 3.798 -2.371 1.00 35.71 350 THR B CA 1
ATOM 1698 C C . THR B 2 143 ? -3.702 2.845 -2.077 1.00 37.78 350 THR B C 1
ATOM 1699 O O . THR B 2 143 ? -4.659 3.224 -1.397 1.00 39.29 350 THR B O 1
ATOM 1703 N N . LEU B 2 144 ? -3.602 1.611 -2.564 1.00 26.04 351 LEU B N 1
ATOM 1704 C CA . LEU B 2 144 ? -4.675 0.646 -2.437 1.00 20.97 351 LEU B CA 1
ATOM 1705 C C . LEU B 2 144 ? -4.230 -0.413 -1.423 1.00 24.57 351 LEU B C 1
ATOM 1706 O O . LEU B 2 144 ? -3.080 -0.858 -1.466 1.00 28.70 351 LEU B O 1
ATOM 1711 N N . PRO B 2 145 ? -5.116 -0.790 -0.479 1.00 24.18 352 PRO B N 1
ATOM 1712 C CA . PRO B 2 145 ? -4.713 -1.766 0.515 1.00 22.69 352 PRO B CA 1
ATOM 1713 C C . PRO B 2 145 ? -4.746 -3.226 -0.006 1.00 22.86 352 PRO B C 1
ATOM 1714 O O . PRO B 2 145 ? -5.266 -3.471 -1.104 1.00 26.75 352 PRO B O 1
ATOM 1718 N N . PRO B 2 146 ? -4.258 -4.190 0.798 1.00 28.12 353 PRO B N 1
ATOM 1719 C CA . PRO B 2 146 ? -4.319 -5.567 0.353 1.00 24.99 353 PRO B CA 1
ATOM 1720 C C . PRO B 2 146 ? -5.763 -6.052 0.317 1.00 35.52 353 PRO B C 1
ATOM 1721 O O . PRO B 2 146 ? -6.634 -5.587 1.061 1.00 22.30 353 PRO B O 1
ATOM 1725 N N . SER B 2 147 ? -6.008 -6.967 -0.593 1.00 26.11 354 SER B N 1
ATOM 1726 C CA . SER B 2 147 ? -7.303 -7.571 -0.705 1.00 29.85 354 SER B CA 1
ATOM 1727 C C . SER B 2 147 ? -7.443 -8.498 0.496 1.00 28.68 354 SER B C 1
ATOM 1728 O O . SER B 2 147 ? -6.452 -9.050 0.980 1.00 23.57 354 SER B O 1
ATOM 1731 N N . ARG B 2 148 ? -8.665 -8.620 1.007 1.00 25.32 355 ARG B N 1
ATOM 1732 C CA . ARG B 2 148 ? -8.960 -9.570 2.073 1.00 30.10 355 ARG B CA 1
ATOM 1733 C C . ARG B 2 148 ? -8.554 -10.972 1.626 1.00 24.68 355 ARG B C 1
ATOM 1734 O O . ARG B 2 148 ? -8.127 -11.792 2.421 1.00 31.75 355 ARG B O 1
ATOM 1742 N N . GLU B 2 149 ? -8.672 -11.233 0.331 1.00 27.00 356 GLU B N 1
ATOM 1743 C CA . GLU B 2 149 ? -8.233 -12.507 -0.228 1.00 25.07 356 GLU B CA 1
ATOM 1744 C C . GLU B 2 149 ? -6.734 -12.776 -0.149 1.00 32.91 356 GLU B C 1
ATOM 1745 O O . GLU B 2 149 ? -6.320 -13.912 -0.056 1.00 28.32 356 GLU B O 1
ATOM 1751 N N . GLU B 2 150 ? -5.911 -11.736 -0.178 1.00 29.88 357 GLU B N 1
ATOM 1752 C CA . GLU B 2 150 ? -4.471 -11.949 -0.097 1.00 25.88 357 GLU B CA 1
ATOM 1753 C C . GLU B 2 150 ? -4.000 -12.219 1.325 1.00 27.17 357 GLU B C 1
ATOM 1754 O O . GLU B 2 150 ? -2.864 -12.670 1.543 1.00 26.20 357 GLU B O 1
ATOM 1760 N N . MET B 2 151 ? -4.858 -11.944 2.304 1.00 27.04 358 MET B N 1
ATOM 1761 C CA . MET B 2 151 ? -4.479 -12.126 3.722 1.00 29.34 358 MET B CA 1
ATOM 1762 C C . MET B 2 151 ? -4.174 -13.590 4.104 1.00 29.51 358 MET B C 1
ATOM 1763 O O . MET B 2 151 ? -3.712 -13.864 5.223 1.00 31.96 358 MET B O 1
ATOM 1768 N N . THR B 2 152 ? -4.408 -14.531 3.180 1.00 29.58 359 THR B N 1
ATOM 1769 C CA . THR B 2 152 ? -4.027 -15.930 3.431 1.00 26.09 359 THR B CA 1
ATOM 1770 C C . THR B 2 152 ? -2.500 -16.207 3.275 1.00 36.33 359 THR B C 1
ATOM 1771 O O . THR B 2 152 ? -2.045 -17.270 3.664 1.00 34.73 359 THR B O 1
ATOM 1775 N N . LYS B 2 153 ? -1.715 -15.252 2.759 1.00 26.46 360 LYS B N 1
ATOM 1776 C CA . LYS B 2 153 ? -0.264 -15.488 2.498 1.00 31.35 360 LYS B CA 1
ATOM 1777 C C . LYS B 2 153 ? 0.641 -14.932 3.594 1.00 28.05 360 LYS B C 1
ATOM 1778 O O . LYS B 2 153 ? 0.216 -14.108 4.384 1.00 35.58 360 LYS B O 1
ATOM 1784 N N . ASN B 2 154 ? 1.906 -15.359 3.621 1.00 37.68 361 ASN B N 1
ATOM 1785 C CA . ASN B 2 154 ? 2.888 -14.746 4.512 1.00 31.82 361 ASN B CA 1
ATOM 1786 C C . ASN B 2 154 ? 3.327 -13.317 4.159 1.00 36.65 361 ASN B C 1
ATOM 1787 O O . ASN B 2 154 ? 3.987 -12.659 4.959 1.00 36.16 361 ASN B O 1
ATOM 1792 N N . GLN B 2 155 ? 2.951 -12.846 2.976 1.00 33.48 362 GLN B N 1
ATOM 1793 C CA . GLN B 2 155 ? 3.256 -11.493 2.534 1.00 30.12 362 GLN B CA 1
ATOM 1794 C C . GLN B 2 155 ? 2.039 -10.891 1.824 1.00 24.82 362 GLN B C 1
ATOM 1795 O O . GLN B 2 155 ? 1.256 -11.602 1.226 1.00 27.70 362 GLN B O 1
ATOM 1801 N N . VAL B 2 156 ? 1.852 -9.587 1.938 1.00 25.84 363 VAL B N 1
ATOM 1802 C CA . VAL B 2 156 ? 0.710 -8.950 1.283 1.00 28.88 363 VAL B CA 1
ATOM 1803 C C . VAL B 2 156 ? 1.211 -7.857 0.335 1.00 29.39 363 VAL B C 1
ATOM 1804 O O . VAL B 2 156 ? 2.389 -7.450 0.405 1.00 23.31 363 VAL B O 1
ATOM 1808 N N . SER B 2 157 ? 0.330 -7.403 -0.555 1.00 25.52 364 SER B N 1
ATOM 1809 C CA . SER B 2 157 ? 0.737 -6.380 -1.541 1.00 29.01 364 SER B CA 1
ATOM 1810 C C . SER B 2 157 ? 0.032 -5.091 -1.259 1.00 26.18 364 SER B C 1
ATOM 1811 O O . SER B 2 157 ? -1.204 -5.052 -1.088 1.00 27.34 364 SER B O 1
ATOM 1814 N N . LEU B 2 158 ? 0.813 -4.021 -1.195 1.00 24.25 365 LEU B N 1
ATOM 1815 C CA . LEU B 2 158 ? 0.253 -2.677 -1.153 1.00 22.40 365 LEU B CA 1
ATOM 1816 C C . LEU B 2 158 ? 0.460 -2.084 -2.544 1.00 25.55 365 LEU B C 1
ATOM 1817 O O . LEU B 2 158 ? 1.569 -2.124 -3.063 1.00 24.44 365 LEU B O 1
ATOM 1822 N N . VAL B 2 159 ? -0.601 -1.530 -3.143 1.00 29.14 366 VAL B N 1
ATOM 1823 C CA . VAL B 2 159 ? -0.543 -1.181 -4.550 1.00 23.50 366 VAL B CA 1
ATOM 1824 C C . VAL B 2 159 ? -0.735 0.305 -4.689 1.00 21.88 366 VAL B C 1
ATOM 1825 O O . VAL B 2 159 ? -1.713 0.865 -4.196 1.00 34.40 366 VAL B O 1
ATOM 1829 N N . CYS B 2 160 ? 0.184 0.934 -5.403 1.00 22.51 367 CYS B N 1
ATOM 1830 C CA . CYS B 2 160 ? 0.058 2.342 -5.720 1.00 23.55 367 CYS B CA 1
ATOM 1831 C C . CYS B 2 160 ? -0.344 2.486 -7.187 1.00 23.91 367 CYS B C 1
ATOM 1832 O O . CYS B 2 160 ? 0.302 1.865 -8.081 1.00 21.18 367 CYS B O 1
ATOM 1835 N N . LEU B 2 161 ? -1.436 3.224 -7.449 1.00 19.33 368 LEU B N 1
ATOM 1836 C CA . LEU B 2 161 ? -1.828 3.532 -8.814 1.00 16.54 368 LEU B CA 1
ATOM 1837 C C . LEU B 2 161 ? -1.422 4.991 -8.987 1.00 16.24 368 LEU B C 1
ATOM 1838 O O . LEU B 2 161 ? -1.813 5.815 -8.196 1.00 24.32 368 LEU B O 1
ATOM 1843 N N . VAL B 2 162 ? -0.568 5.286 -9.979 1.00 19.46 369 VAL B N 1
ATOM 1844 C CA . VAL B 2 162 ? -0.310 6.683 -10.355 1.00 19.92 369 VAL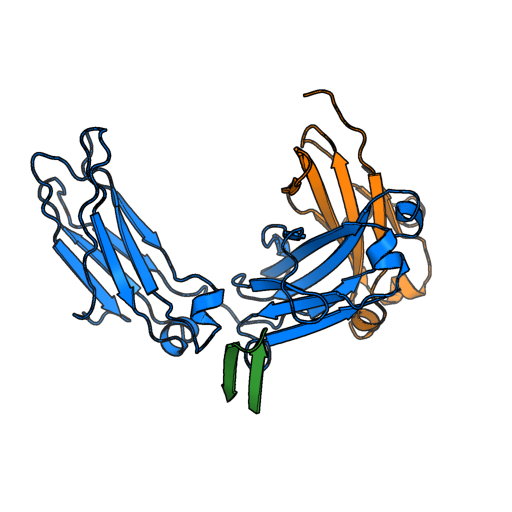 B CA 1
ATOM 1845 C C . VAL B 2 162 ? -0.856 6.863 -11.767 1.00 20.95 369 VAL B C 1
ATOM 1846 O O . VAL B 2 162 ? -0.464 6.108 -12.667 1.00 21.28 369 VAL B O 1
ATOM 1850 N N . LYS B 2 163 ? -1.748 7.843 -11.972 1.00 21.02 370 LYS B N 1
ATOM 1851 C CA . LYS B 2 163 ? -2.407 7.962 -13.258 1.00 21.53 370 LYS B CA 1
ATOM 1852 C C . LYS B 2 163 ? -2.653 9.421 -13.682 1.00 20.92 370 LYS B C 1
ATOM 1853 O O . LYS B 2 163 ? -2.668 10.334 -12.842 1.00 24.28 370 LYS B O 1
ATOM 1859 N N . GLY B 2 164 ? -2.863 9.620 -14.987 1.00 19.79 371 GLY B N 1
ATOM 1860 C CA . GLY B 2 164 ? -3.119 10.932 -15.553 1.00 21.26 371 GLY B CA 1
ATOM 1861 C C . GLY B 2 164 ? -1.850 11.802 -15.594 1.00 28.03 371 GLY B C 1
ATOM 1862 O O . GLY B 2 164 ? -1.928 13.029 -15.478 1.00 37.08 371 GLY B O 1
ATOM 1863 N N . PHE B 2 165 ? -0.682 11.198 -15.768 1.00 24.69 372 PHE B N 1
ATOM 1864 C CA . PHE B 2 165 ? 0.549 12.030 -15.820 1.00 28.31 372 PHE B CA 1
ATOM 1865 C C . PHE B 2 165 ? 1.148 12.164 -17.191 1.00 36.86 372 PHE B C 1
ATOM 1866 O O . PHE B 2 165 ? 1.162 11.217 -17.980 1.00 29.76 372 PHE B O 1
ATOM 1874 N N . TYR B 2 166 ? 1.641 13.368 -17.473 1.00 39.74 373 TYR B N 1
ATOM 1875 C CA . TYR B 2 166 ? 2.386 13.621 -18.710 1.00 41.39 373 TYR B CA 1
ATOM 1876 C C . TYR B 2 166 ? 3.426 14.705 -18.404 1.00 40.43 373 TYR B C 1
ATOM 1877 O O . TYR B 2 166 ? 3.053 15.743 -17.869 1.00 33.81 373 TYR B O 1
ATOM 1886 N N . PRO B 2 167 ? 4.713 14.471 -18.757 1.00 37.72 374 PRO B N 1
ATOM 1887 C CA . PRO B 2 167 ? 5.277 13.348 -19.553 1.00 38.56 374 PRO B CA 1
ATOM 1888 C C . PRO B 2 167 ? 5.438 12.058 -18.749 1.00 38.18 374 PRO B C 1
ATOM 1889 O O . PRO B 2 167 ? 4.977 11.994 -17.618 1.00 41.58 374 PRO B O 1
ATOM 1893 N N . SER B 2 168 ? 6.115 11.066 -19.321 1.00 43.89 375 SER B N 1
ATOM 1894 C CA . SER B 2 168 ? 6.185 9.712 -18.744 1.00 50.36 375 SER B CA 1
ATOM 1895 C C . SER B 2 168 ? 7.309 9.491 -17.721 1.00 55.95 375 SER B C 1
ATOM 1896 O O . SER B 2 168 ? 7.458 8.393 -17.181 1.00 67.42 375 SER B O 1
ATOM 1899 N N . ASP B 2 169 ? 8.108 10.524 -17.485 1.00 51.56 376 ASP B N 1
ATOM 1900 C CA . ASP B 2 169 ? 9.204 10.465 -16.527 1.00 49.87 376 ASP B CA 1
ATOM 1901 C C . ASP B 2 169 ? 8.614 10.721 -15.151 1.00 48.04 376 ASP B C 1
ATOM 1902 O O . ASP B 2 169 ? 8.062 11.795 -14.898 1.00 51.42 376 ASP B O 1
ATOM 1907 N N . ILE B 2 170 ? 8.699 9.730 -14.272 1.00 47.82 377 ILE B N 1
ATOM 1908 C CA . ILE B 2 170 ? 8.219 9.906 -12.904 1.00 45.31 377 ILE B CA 1
ATOM 1909 C C . ILE B 2 170 ? 8.948 9.006 -11.898 1.00 38.82 377 ILE B C 1
ATOM 1910 O O . ILE B 2 170 ? 9.398 7.912 -12.251 1.00 54.52 377 ILE B O 1
ATOM 1915 N N . ALA B 2 171 ? 9.070 9.473 -10.657 1.00 49.12 378 ALA B N 1
ATOM 1916 C CA . ALA B 2 171 ? 9.723 8.678 -9.607 1.00 51.29 378 ALA B CA 1
ATOM 1917 C C . ALA B 2 171 ? 8.739 8.293 -8.511 1.00 35.00 378 ALA B C 1
ATOM 1918 O O . ALA B 2 171 ? 8.120 9.183 -7.917 1.00 40.28 378 ALA B O 1
ATOM 1920 N N . VAL B 2 172 ? 8.607 6.986 -8.229 1.00 33.96 379 VAL B N 1
ATOM 1921 C CA . VAL B 2 172 ? 7.779 6.523 -7.074 1.00 32.25 379 VAL B CA 1
ATOM 1922 C C . VAL B 2 172 ? 8.579 6.016 -5.854 1.00 33.94 379 VAL B C 1
ATOM 1923 O O . VAL B 2 172 ? 9.390 5.107 -5.972 1.00 39.99 379 VAL B O 1
ATOM 1927 N N . GLU B 2 173 ? 8.267 6.572 -4.688 1.00 41.10 380 GLU B N 1
ATOM 1928 C CA . GLU B 2 173 ? 8.890 6.194 -3.418 1.00 40.25 380 GLU B CA 1
ATOM 1929 C C . GLU B 2 173 ? 7.826 5.645 -2.463 1.00 39.14 380 GLU B C 1
ATOM 1930 O O . GLU B 2 173 ? 6.661 6.050 -2.535 1.00 40.31 380 GLU B O 1
ATOM 1932 N N . TRP B 2 174 ? 8.232 4.725 -1.578 1.00 33.66 381 TRP B N 1
ATOM 1933 C CA . TRP B 2 174 ? 7.359 4.190 -0.537 1.00 41.55 381 TRP B CA 1
ATOM 1934 C C . TRP B 2 174 ? 7.953 4.424 0.828 1.00 38.99 381 TRP B C 1
ATOM 1935 O O . TRP B 2 174 ? 9.169 4.275 1.017 1.00 34.72 381 TRP B O 1
ATOM 1946 N N . GLU B 2 175 ? 7.093 4.762 1.784 1.00 33.98 382 GLU B N 1
ATOM 1947 C CA . GLU B 2 175 ? 7.482 4.922 3.189 1.00 43.27 382 GLU B CA 1
ATOM 1948 C C . GLU B 2 175 ? 6.457 4.345 4.180 1.00 45.81 382 GLU B C 1
ATOM 1949 O O . GLU B 2 175 ? 5.265 4.193 3.855 1.00 39.44 382 GLU B O 1
ATOM 1955 N N . SER B 2 176 ? 6.929 4.018 5.384 1.00 37.91 383 SER B N 1
ATOM 1956 C CA . SER B 2 176 ? 6.043 3.645 6.495 1.00 49.75 383 SER B CA 1
ATOM 1957 C C . SER B 2 176 ? 6.527 4.403 7.723 1.00 55.74 383 SER B C 1
ATOM 1958 O O . SER B 2 176 ? 7.704 4.278 8.079 1.00 53.99 383 SER B O 1
ATOM 1961 N N . ASN B 2 177 ? 5.646 5.199 8.343 1.00 59.35 384 ASN B N 1
ATOM 1962 C CA . ASN B 2 177 ? 6.029 6.073 9.468 1.00 67.76 384 ASN B CA 1
ATOM 1963 C C . ASN B 2 177 ? 7.432 6.691 9.298 1.00 61.34 384 ASN B C 1
ATOM 1964 O O . ASN B 2 177 ? 8.347 6.429 10.086 1.00 65.51 384 ASN B O 1
ATOM 1966 N N . GLY B 2 178 ? 7.605 7.464 8.230 1.00 57.99 385 GLY B N 1
ATOM 1967 C CA . GLY B 2 178 ? 8.846 8.198 7.985 1.00 54.15 385 GLY B CA 1
ATOM 1968 C C . GLY B 2 178 ? 10.077 7.458 7.466 1.00 60.91 385 GLY B C 1
ATOM 1969 O O . GLY B 2 178 ? 11.061 8.103 7.079 1.00 62.51 385 GLY B O 1
ATOM 1970 N N . GLN B 2 179 ? 10.058 6.125 7.458 1.00 43.77 386 GLN B N 1
ATOM 1971 C CA . GLN B 2 179 ? 11.229 5.381 6.985 1.00 49.03 386 GLN B CA 1
ATOM 1972 C C . GLN B 2 179 ? 11.016 4.898 5.532 1.00 54.83 386 GLN B C 1
ATOM 1973 O O . GLN B 2 179 ? 9.887 4.536 5.174 1.00 37.21 386 GLN B O 1
ATOM 1975 N N . PRO B 2 180 ? 12.084 4.934 4.686 1.00 56.99 387 PRO B N 1
ATOM 1976 C CA . PRO B 2 180 ? 12.047 4.369 3.320 1.00 54.41 387 PRO B CA 1
ATOM 1977 C C . PRO B 2 180 ? 11.733 2.880 3.304 1.00 57.22 387 PRO B C 1
ATOM 1978 O O . PRO B 2 180 ? 12.210 2.153 4.166 1.00 51.73 387 PRO B O 1
ATOM 1982 N N . GLU B 2 181 ? 10.903 2.448 2.353 1.00 53.36 388 GLU B N 1
ATOM 1983 C CA . GLU B 2 181 ? 10.631 1.023 2.130 1.00 47.09 388 GLU B CA 1
ATOM 1984 C C . GLU B 2 181 ? 11.152 0.638 0.750 1.00 47.31 388 GLU B C 1
ATOM 1985 O O . GLU B 2 181 ? 10.834 1.310 -0.235 1.00 55.17 388 GLU B O 1
ATOM 1991 N N . ASN B 2 182 ? 11.952 -0.422 0.669 1.00 35.28 389 ASN B N 1
ATOM 1992 C CA . ASN B 2 182 ? 12.621 -0.737 -0.579 1.00 35.57 389 ASN B CA 1
ATOM 1993 C C . ASN B 2 182 ? 12.201 -2.001 -1.287 1.00 38.41 389 ASN B C 1
ATOM 1994 O O . ASN B 2 182 ? 12.663 -2.250 -2.402 1.00 41.35 389 ASN B O 1
ATOM 1999 N N . ASN B 2 183 ? 11.325 -2.796 -0.674 1.00 34.96 390 ASN B N 1
ATOM 2000 C CA . ASN B 2 183 ? 10.896 -4.062 -1.277 1.00 34.66 390 ASN B CA 1
ATOM 2001 C C . ASN B 2 183 ? 9.700 -3.900 -2.231 1.00 28.19 390 ASN B C 1
ATOM 2002 O O . ASN B 2 183 ? 8.623 -4.454 -1.984 1.00 32.00 390 ASN B O 1
ATOM 2007 N N . TYR B 2 184 ? 9.886 -3.126 -3.294 1.00 25.40 391 TYR B N 1
ATOM 2008 C CA . TYR B 2 184 ? 8.793 -2.841 -4.251 1.00 26.25 391 TYR B CA 1
ATOM 2009 C C . TYR B 2 184 ? 9.272 -3.041 -5.691 1.00 43.83 391 TYR B C 1
ATOM 2010 O O . TYR B 2 184 ? 10.484 -3.094 -5.953 1.00 26.79 391 TYR B O 1
ATOM 2019 N N . LYS B 2 185 ? 8.326 -3.202 -6.616 1.00 30.00 392 LYS B N 1
ATOM 2020 C CA . LYS B 2 185 ? 8.627 -3.175 -8.049 1.00 27.46 392 LYS B CA 1
ATOM 2021 C C . LYS B 2 185 ? 7.654 -2.179 -8.635 1.00 40.50 392 LYS B C 1
ATOM 2022 O O . LYS B 2 185 ? 6.495 -2.152 -8.211 1.00 31.56 392 LYS B O 1
ATOM 2028 N N . THR B 2 186 ? 8.140 -1.324 -9.536 1.00 34.97 393 THR B N 1
ATOM 2029 C CA . THR B 2 186 ? 7.291 -0.364 -10.241 1.00 36.35 393 THR B CA 1
ATOM 2030 C C . THR B 2 186 ? 7.247 -0.699 -11.726 1.00 41.55 393 THR B C 1
ATOM 2031 O O . THR B 2 186 ? 8.287 -0.955 -12.344 1.00 41.97 393 THR B O 1
ATOM 2035 N N . THR B 2 187 ? 6.041 -0.724 -12.294 1.00 31.91 394 THR B N 1
ATOM 2036 C CA . THR B 2 187 ? 5.888 -1.100 -13.694 1.00 26.68 394 THR B CA 1
ATOM 2037 C C . THR B 2 187 ? 6.414 0.103 -14.493 1.00 22.53 394 THR B C 1
ATOM 2038 O O . THR B 2 187 ? 6.339 1.246 -14.005 1.00 23.78 394 THR B O 1
ATOM 2042 N N . PRO B 2 188 ? 6.928 -0.136 -15.725 1.00 33.73 395 PRO B N 1
ATOM 2043 C CA . PRO B 2 188 ? 7.130 1.027 -16.627 1.00 41.19 395 PRO B CA 1
ATOM 2044 C C . PRO B 2 188 ? 5.794 1.769 -16.903 1.00 40.45 395 PRO B C 1
ATOM 2045 O O . PRO B 2 188 ? 4.725 1.167 -16.780 1.00 31.91 395 PRO B O 1
ATOM 2049 N N . PRO B 2 189 ? 5.858 3.066 -17.270 1.00 39.18 396 PRO B N 1
ATOM 2050 C CA . PRO B 2 189 ? 4.619 3.759 -17.631 1.00 37.13 396 PRO B CA 1
ATOM 2051 C C . PRO B 2 189 ? 3.892 3.109 -18.807 1.00 34.03 396 PRO B C 1
ATOM 2052 O O . PRO B 2 189 ? 4.527 2.553 -19.706 1.00 39.60 396 PRO B O 1
ATOM 2056 N N . VAL B 2 190 ? 2.560 3.164 -18.789 1.00 24.56 397 VAL B N 1
ATOM 2057 C CA . VAL B 2 190 ? 1.764 2.648 -19.887 1.00 22.49 397 VAL B CA 1
ATOM 2058 C C . VAL B 2 190 ? 0.996 3.801 -20.521 1.00 23.62 397 VAL B C 1
ATOM 2059 O O . VAL B 2 190 ? 0.392 4.585 -19.808 1.00 23.79 397 VAL B O 1
ATOM 2063 N N . LEU B 2 191 ? 0.962 3.889 -21.856 1.00 25.45 398 LEU B N 1
ATOM 2064 C CA . LEU B 2 191 ? 0.161 4.928 -22.467 1.00 20.66 398 LEU B CA 1
ATOM 2065 C C . LEU B 2 191 ? -1.370 4.682 -22.272 1.00 17.71 398 LEU B C 1
ATOM 2066 O O . LEU B 2 191 ? -1.913 3.638 -22.612 1.00 21.98 398 LEU B O 1
ATOM 2071 N N . ASP B 2 192 ? -2.037 5.643 -21.675 1.00 18.34 399 ASP B N 1
ATOM 2072 C CA . ASP B 2 192 ? -3.431 5.444 -21.323 1.00 18.36 399 ASP B CA 1
ATOM 2073 C C . ASP B 2 192 ? -4.346 5.911 -22.473 1.00 20.67 399 ASP B C 1
ATOM 2074 O O . ASP B 2 192 ? -3.875 6.452 -23.477 1.00 21.41 399 ASP B O 1
ATOM 2079 N N . SER B 2 193 ? -5.644 5.664 -22.346 1.00 24.66 400 SER B N 1
ATOM 2080 C CA . SER B 2 193 ? -6.524 5.925 -23.475 1.00 24.09 400 SER B CA 1
ATOM 2081 C C . SER B 2 193 ? -6.772 7.425 -23.698 1.00 25.27 400 SER B C 1
ATOM 2082 O O . SER B 2 193 ? -7.172 7.829 -24.771 1.00 22.02 400 SER B O 1
ATOM 2085 N N . ASP B 2 194 ? -6.518 8.257 -22.690 1.00 25.61 401 ASP B N 1
ATOM 2086 C CA . ASP B 2 194 ? -6.731 9.688 -22.842 1.00 23.11 401 ASP B CA 1
ATOM 2087 C C . ASP B 2 194 ? -5.404 10.431 -23.193 1.00 24.77 401 ASP B C 1
ATOM 2088 O O . ASP B 2 194 ? -5.370 11.670 -23.241 1.00 24.05 401 ASP B O 1
ATOM 2093 N N . GLY B 2 195 ? -4.342 9.663 -23.431 1.00 24.47 402 GLY B N 1
ATOM 2094 C CA . GLY B 2 195 ? -3.035 10.177 -23.894 1.00 29.64 402 GLY B CA 1
ATOM 2095 C C . GLY B 2 195 ? -2.102 10.592 -22.756 1.00 24.72 402 GLY B C 1
ATOM 2096 O O . GLY B 2 195 ? -0.976 11.062 -22.995 1.00 28.37 402 GLY B O 1
ATOM 2097 N N . SER B 2 196 ? -2.570 10.454 -21.516 1.00 21.61 403 SER B N 1
ATOM 2098 C CA . SER B 2 196 ? -1.668 10.536 -20.360 1.00 22.15 403 SER B CA 1
ATOM 2099 C C . SER B 2 196 ? -1.069 9.122 -20.139 1.00 23.52 403 SER B C 1
ATOM 2100 O O . SER B 2 196 ? -1.430 8.189 -20.859 1.00 27.78 403 SER B O 1
ATOM 2103 N N . PHE B 2 197 ? -0.136 8.998 -19.182 1.00 21.47 404 PHE B N 1
ATOM 2104 C CA . PHE B 2 197 ? 0.420 7.713 -18.747 1.00 23.16 404 PHE B CA 1
ATOM 2105 C C . PHE B 2 197 ? -0.122 7.289 -17.372 1.00 22.07 404 PHE B C 1
ATOM 2106 O O . PHE B 2 197 ? -0.504 8.126 -16.544 1.00 26.17 404 PHE B O 1
ATOM 2114 N N . PHE B 2 198 ? -0.119 5.989 -17.139 1.00 19.22 405 PHE B N 1
ATOM 2115 C CA . PHE B 2 198 ? -0.303 5.475 -15.789 1.00 19.32 405 PHE B CA 1
ATOM 2116 C C . PHE B 2 198 ? 0.782 4.472 -15.467 1.00 20.64 405 PHE B C 1
ATOM 2117 O O . PHE B 2 198 ? 1.459 3.953 -16.370 1.00 24.97 405 PHE B O 1
ATOM 2125 N N . LEU B 2 199 ? 0.937 4.195 -14.170 1.00 21.45 406 LEU B N 1
ATOM 2126 C CA . LEU B 2 199 ? 1.767 3.100 -13.737 1.00 24.14 406 LEU B CA 1
ATOM 2127 C C . LEU B 2 199 ? 1.268 2.567 -12.406 1.00 20.27 406 LEU B C 1
ATOM 2128 O O . LEU B 2 199 ? 0.400 3.173 -11.758 1.00 21.64 406 LEU B O 1
ATOM 2133 N N . TYR B 2 200 ? 1.806 1.420 -12.027 1.00 20.04 407 TYR B N 1
ATOM 2134 C CA . TYR B 2 200 ? 1.516 0.822 -10.724 1.00 16.45 407 TYR B CA 1
ATOM 2135 C C . TYR B 2 200 ? 2.830 0.453 -10.043 1.00 21.46 407 TYR B C 1
ATOM 2136 O O . TYR B 2 200 ? 3.737 -0.072 -10.672 1.00 19.67 407 TYR B O 1
ATOM 2145 N N . SER B 2 201 ? 2.875 0.663 -8.738 1.00 26.50 408 SER B N 1
ATOM 2146 C CA . SER B 2 201 ? 3.998 0.207 -7.972 1.00 27.98 408 SER B CA 1
ATOM 2147 C C . SER B 2 201 ? 3.476 -0.769 -6.935 1.00 23.58 408 SER B C 1
ATOM 2148 O O . SER B 2 201 ? 2.448 -0.491 -6.337 1.00 23.06 408 SER B O 1
ATOM 2151 N N . VAL B 2 202 ? 4.153 -1.923 -6.746 1.00 18.86 409 VAL B N 1
ATOM 2152 C CA . VAL B 2 202 ? 3.723 -2.890 -5.734 1.00 20.29 409 VAL B CA 1
ATOM 2153 C C . VAL B 2 202 ? 4.758 -3.097 -4.608 1.00 23.40 409 VAL B C 1
ATOM 2154 O O . VAL B 2 202 ? 5.840 -3.584 -4.868 1.00 25.51 409 VAL B O 1
ATOM 2158 N N . LEU B 2 203 ? 4.432 -2.691 -3.395 1.00 21.04 410 LEU B N 1
ATOM 2159 C CA . LEU B 2 203 ? 5.300 -2.981 -2.246 1.00 29.21 410 LEU B CA 1
ATOM 2160 C C . LEU B 2 203 ? 4.887 -4.286 -1.571 1.00 26.77 410 LEU B C 1
ATOM 2161 O O . LEU B 2 203 ? 3.720 -4.459 -1.193 1.00 26.22 410 LEU B O 1
ATOM 2166 N N . THR B 2 204 ? 5.832 -5.224 -1.443 1.00 23.35 411 THR B N 1
ATOM 2167 C CA . THR B 2 204 ? 5.503 -6.506 -0.816 1.00 32.30 411 THR B CA 1
ATOM 2168 C C . THR B 2 204 ? 6.056 -6.500 0.588 1.00 35.88 411 THR B C 1
ATOM 2169 O O . THR B 2 204 ? 7.245 -6.287 0.775 1.00 29.53 411 THR B O 1
ATOM 2173 N N . VAL B 2 205 ? 5.187 -6.690 1.572 1.00 33.44 412 VAL B N 1
ATOM 2174 C CA . VAL B 2 205 ? 5.605 -6.579 2.980 1.00 34.36 412 VAL B CA 1
ATOM 2175 C C . VAL B 2 205 ? 5.151 -7.795 3.772 1.00 28.71 412 VAL B C 1
ATOM 2176 O O . VAL B 2 205 ? 4.045 -8.291 3.537 1.00 23.66 412 VAL B O 1
ATOM 2180 N N . ASP B 2 206 ? 6.005 -8.265 4.696 1.00 40.58 413 ASP B N 1
ATOM 2181 C CA . ASP B 2 206 ? 5.657 -9.370 5.627 1.00 39.00 413 ASP B CA 1
ATOM 2182 C C . ASP B 2 206 ? 4.320 -9.037 6.239 1.00 32.66 413 ASP B C 1
ATOM 2183 O O . ASP B 2 206 ? 4.115 -7.915 6.719 1.00 32.88 413 ASP B O 1
ATOM 2188 N N . LYS B 2 207 ? 3.408 -9.996 6.194 1.00 35.22 414 LYS B N 1
ATOM 2189 C CA . LYS B 2 207 ? 2.063 -9.786 6.699 1.00 35.38 414 LYS B CA 1
ATOM 2190 C C . LYS B 2 207 ? 2.042 -9.460 8.209 1.00 39.99 414 LYS B C 1
ATOM 2191 O O . LYS B 2 207 ? 1.117 -8.766 8.662 1.00 42.53 414 LYS B O 1
ATOM 2197 N N . SER B 2 208 ? 3.038 -9.955 8.975 1.00 47.32 415 SER B N 1
ATOM 2198 C CA . SER B 2 208 ? 3.193 -9.545 10.393 1.00 51.17 415 SER B CA 1
ATOM 2199 C C . SER B 2 208 ? 2.880 -8.048 10.458 1.00 78.11 415 SER B C 1
ATOM 2200 O O . SER B 2 208 ? 1.929 -7.635 11.118 1.00 73.09 415 SER B O 1
ATOM 2203 N N . ARG B 2 209 ? 3.673 -7.273 9.709 1.00 76.09 416 ARG B N 1
ATOM 2204 C CA . ARG B 2 209 ? 3.672 -5.804 9.710 1.00 64.75 416 ARG B CA 1
ATOM 2205 C C . ARG B 2 209 ? 2.379 -5.100 9.284 1.00 69.49 416 ARG B C 1
ATOM 2206 O O . ARG B 2 209 ? 2.083 -4.014 9.777 1.00 68.33 416 ARG B O 1
ATOM 2214 N N . TRP B 2 210 ? 1.613 -5.691 8.372 1.00 77.76 417 TRP B N 1
ATOM 2215 C CA . TRP B 2 210 ? 0.291 -5.137 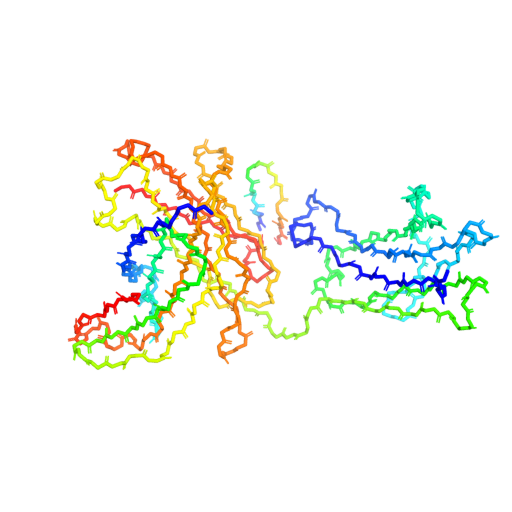8.040 1.00 64.23 417 TRP B CA 1
ATOM 2216 C C . TRP B 2 210 ? -0.653 -5.396 9.200 1.00 75.35 417 TRP B C 1
ATOM 2217 O O . TRP B 2 210 ? -1.836 -5.013 9.187 1.00 61.37 417 TRP B O 1
ATOM 2228 N N . GLN B 2 211 ? -0.113 -6.032 10.238 1.00 77.70 418 GLN B N 1
ATOM 2229 C CA . GLN B 2 211 ? -0.870 -6.313 11.457 1.00 74.60 418 GLN B CA 1
ATOM 2230 C C . GLN B 2 211 ? -0.215 -5.687 12.713 1.00 83.43 418 GLN B C 1
ATOM 2231 O O . GLN B 2 211 ? -0.757 -5.795 13.821 1.00 80.93 418 GLN B O 1
ATOM 2237 N N . GLN B 2 212 ? 0.947 -5.039 12.523 1.00 81.79 419 GLN B N 1
ATOM 2238 C CA . GLN B 2 212 ? 1.539 -4.113 13.529 1.00 61.65 419 GLN B CA 1
ATOM 2239 C C . GLN B 2 212 ? 0.925 -2.724 13.354 1.00 61.12 419 GLN B C 1
ATOM 2240 O O . GLN B 2 212 ? 0.854 -1.967 14.318 1.00 43.12 419 GLN B O 1
ATOM 2246 N N . GLY B 2 213 ? 0.514 -2.387 12.124 1.00 57.35 420 GLY B N 1
ATOM 2247 C CA . GLY B 2 213 ? -0.383 -1.252 11.898 1.00 51.40 420 GLY B CA 1
ATOM 2248 C C . GLY B 2 213 ? 0.109 -0.040 11.131 1.00 60.04 420 GLY B C 1
ATOM 2249 O O . GLY B 2 213 ? -0.678 0.563 10.404 1.00 68.99 420 GLY B O 1
ATOM 2250 N N . ASN B 2 214 ? 1.385 0.332 11.298 1.00 56.72 421 ASN B N 1
ATOM 2251 C CA . ASN B 2 214 ? 1.987 1.477 10.574 1.00 58.08 421 ASN B CA 1
ATOM 2252 C C . ASN B 2 214 ? 1.419 1.686 9.153 1.00 73.20 421 ASN B C 1
ATOM 2253 O O . ASN B 2 214 ? 1.287 0.728 8.380 1.00 59.17 421 ASN B O 1
ATOM 2258 N N . VAL B 2 215 ? 1.062 2.935 8.838 1.00 77.12 422 VAL B N 1
ATOM 2259 C CA . VAL B 2 215 ? 0.584 3.322 7.502 1.00 59.52 422 VAL B CA 1
ATOM 2260 C C . VAL B 2 215 ? 1.725 3.253 6.487 1.00 57.55 422 VAL B C 1
ATOM 2261 O O . VAL B 2 215 ? 2.793 3.850 6.682 1.00 44.27 422 VAL B O 1
ATOM 2265 N N . PHE B 2 216 ? 1.497 2.494 5.421 1.00 51.35 423 PHE B N 1
ATOM 2266 C CA . PHE B 2 216 ? 2.389 2.511 4.274 1.00 47.07 423 PHE B CA 1
ATOM 2267 C C . PHE B 2 216 ? 1.795 3.474 3.266 1.00 53.46 423 PHE B C 1
ATOM 2268 O O . PHE B 2 216 ? 0.583 3.499 3.056 1.00 54.30 423 PHE B O 1
ATOM 2276 N N . SER B 2 217 ? 2.640 4.299 2.667 1.00 47.37 424 SER B N 1
ATOM 2277 C CA . SER B 2 217 ? 2.149 5.300 1.725 1.00 49.09 424 SER B CA 1
ATOM 2278 C C . SER B 2 217 ? 3.115 5.498 0.562 1.00 38.03 424 SER B C 1
ATOM 2279 O O . SER B 2 217 ? 4.354 5.448 0.714 1.00 41.26 424 SER B O 1
ATOM 2282 N N . CYS B 2 218 ? 2.502 5.714 -0.594 1.00 41.13 425 CYS B N 1
ATOM 2283 C CA . CYS B 2 218 ? 3.160 5.900 -1.876 1.00 39.32 425 CYS B CA 1
ATOM 2284 C C . CYS B 2 218 ? 3.300 7.387 -2.196 1.00 39.55 425 CYS B C 1
ATOM 2285 O O . CYS B 2 218 ? 2.430 8.197 -1.862 1.00 33.54 425 CYS B O 1
ATOM 2288 N N . SER B 2 219 ? 4.405 7.723 -2.852 1.00 39.09 426 SER B N 1
ATOM 2289 C CA . SER B 2 219 ? 4.710 9.095 -3.250 1.00 39.28 426 SER B CA 1
ATOM 2290 C C . SER B 2 219 ? 5.400 9.149 -4.603 1.00 27.75 426 SER B C 1
ATOM 2291 O O . SER B 2 219 ? 6.184 8.263 -4.952 1.00 29.16 426 SER B O 1
ATOM 2294 N N . VAL B 2 220 ? 5.120 10.218 -5.336 1.00 30.60 427 VAL B N 1
ATOM 2295 C CA . VAL B 2 220 ? 5.840 10.517 -6.539 1.00 37.79 427 VAL B CA 1
ATOM 2296 C C . VAL B 2 220 ? 6.893 11.576 -6.181 1.00 43.83 427 VAL B C 1
ATOM 2297 O O . VAL B 2 220 ? 6.537 12.659 -5.712 1.00 40.76 427 VAL B O 1
ATOM 2301 N N . ASP C 3 1 ? -13.537 -31.786 -15.297 1.00 30.56 1 ASP C N 1
ATOM 2302 C CA . ASP C 3 1 ? -14.367 -30.597 -15.688 1.00 36.17 1 ASP C CA 1
ATOM 2303 C C . ASP C 3 1 ? -13.729 -29.624 -16.690 1.00 33.15 1 ASP C C 1
ATOM 2304 O O . ASP C 3 1 ? -12.558 -29.751 -17.067 1.00 35.04 1 ASP C O 1
ATOM 2309 N N . CYS C 3 2 ? -14.526 -28.649 -17.115 1.00 36.99 2 CYS C N 1
ATOM 2310 C CA . CYS C 3 2 ? -14.140 -27.699 -18.140 1.00 29.72 2 CYS C CA 1
ATOM 2311 C C . CYS C 3 2 ? -14.270 -26.240 -17.673 1.00 32.61 2 CYS C C 1
ATOM 2312 O O . CYS C 3 2 ? -15.211 -25.901 -16.960 1.00 35.53 2 CYS C O 1
ATOM 2315 N N . ALA C 3 3 ? -13.353 -25.391 -18.120 1.00 26.30 3 ALA C N 1
ATOM 2316 C CA . ALA C 3 3 ? -13.486 -23.930 -17.981 1.00 29.79 3 ALA C CA 1
ATOM 2317 C C . ALA C 3 3 ? -14.002 -23.328 -19.276 1.00 34.52 3 ALA C C 1
ATOM 2318 O O . ALA C 3 3 ? -13.563 -23.719 -20.354 1.00 30.24 3 ALA C O 1
ATOM 2320 N N . TRP C 3 4 ? -14.949 -22.400 -19.159 1.00 35.49 4 TRP C N 1
ATOM 2321 C CA . TRP C 3 4 ? -15.436 -21.600 -20.283 1.00 35.06 4 TRP C CA 1
ATOM 2322 C C . TRP C 3 4 ? -15.137 -20.145 -20.010 1.00 43.30 4 TRP C C 1
ATOM 2323 O O . TRP C 3 4 ? -15.162 -19.688 -18.865 1.00 46.42 4 TRP C O 1
ATOM 2334 N N . HIS C 3 5 ? -14.829 -19.414 -21.064 1.00 38.01 5 HIS C N 1
ATOM 2335 C CA . HIS C 3 5 ? -14.666 -17.973 -20.982 1.00 46.17 5 HIS C CA 1
ATOM 2336 C C . HIS C 3 5 ? -15.498 -17.323 -22.066 1.00 45.03 5 HIS C C 1
ATOM 2337 O O . HIS C 3 5 ? -15.158 -17.399 -23.254 1.00 42.93 5 HIS C O 1
ATOM 2344 N N . LEU C 3 6 ? -16.616 -16.713 -21.664 1.00 52.97 6 LEU C N 1
ATOM 2345 C CA . LEU C 3 6 ? -17.522 -16.014 -22.589 1.00 46.71 6 LEU C CA 1
ATOM 2346 C C . LEU C 3 6 ? -18.135 -16.965 -23.626 1.00 44.79 6 LEU C C 1
ATOM 2347 O O . LEU C 3 6 ? -18.237 -16.618 -24.810 1.00 44.22 6 LEU C O 1
ATOM 2352 N N . GLY C 3 7 ? -18.506 -18.162 -23.181 1.00 54.64 7 GLY C N 1
ATOM 2353 C CA . GLY C 3 7 ? -19.109 -19.179 -24.046 1.00 50.98 7 GLY C CA 1
ATOM 2354 C C . GLY C 3 7 ? -18.158 -19.839 -25.035 1.00 52.39 7 GLY C C 1
ATOM 2355 O O . GLY C 3 7 ? -18.586 -20.494 -25.992 1.00 42.19 7 GLY C O 1
ATOM 2356 N N . GLU C 3 8 ? -16.864 -19.652 -24.822 1.00 49.81 8 GLU C N 1
ATOM 2357 C CA . GLU C 3 8 ? -15.842 -20.343 -25.608 1.00 45.87 8 GLU C CA 1
ATOM 2358 C C . GLU C 3 8 ? -15.027 -21.277 -24.713 1.00 45.47 8 GLU C C 1
ATOM 2359 O O . GLU C 3 8 ? -14.650 -20.900 -23.608 1.00 40.07 8 GLU C O 1
ATOM 2365 N N . LEU C 3 9 ? -14.735 -22.485 -25.198 1.00 36.06 9 LEU C N 1
ATOM 2366 C CA . LEU C 3 9 ? -14.055 -23.499 -24.379 1.00 35.45 9 LEU C CA 1
ATOM 2367 C C . LEU C 3 9 ? -12.579 -23.190 -24.144 1.00 32.18 9 LEU C C 1
ATOM 2368 O O . LEU C 3 9 ? -11.837 -22.999 -25.104 1.00 33.68 9 LEU C O 1
ATOM 2373 N N . VAL C 3 10 ? -12.153 -23.158 -22.872 1.00 22.99 10 VAL C N 1
ATOM 2374 C CA . VAL C 3 10 ? -10.763 -22.905 -22.543 1.00 27.07 10 VAL C CA 1
ATOM 2375 C C . VAL C 3 10 ? -9.966 -24.218 -22.467 1.00 22.20 10 VAL C C 1
ATOM 2376 O O . VAL C 3 10 ? -8.943 -24.395 -23.124 1.00 26.66 10 VAL C O 1
ATOM 2380 N N . TRP C 3 11 ? -10.438 -25.129 -21.628 1.00 27.08 11 TRP C N 1
ATOM 2381 C CA . TRP C 3 11 ? -9.683 -26.324 -21.308 1.00 28.64 11 TRP C CA 1
ATOM 2382 C C . TRP C 3 11 ? -10.522 -27.220 -20.476 1.00 34.42 11 TRP C C 1
ATOM 2383 O O . TRP C 3 11 ? -11.446 -26.766 -19.773 1.00 28.96 11 TRP C O 1
ATOM 2394 N N . CYS C 3 12 ? -10.233 -28.516 -20.578 1.00 32.89 12 CYS C N 1
ATOM 2395 C CA . CYS C 3 12 ? -10.885 -29.514 -19.761 1.00 27.36 12 CYS C CA 1
ATOM 2396 C C . CYS C 3 12 ? -9.843 -30.498 -19.290 1.00 30.01 12 CYS C C 1
ATOM 2397 O O . CYS C 3 12 ? -8.777 -30.640 -19.887 1.00 32.89 12 CYS C O 1
ATOM 2400 N N . THR C 3 13 ? -10.138 -31.192 -18.205 1.00 37.08 13 THR C N 1
ATOM 2401 C CA . THR C 3 13 ? -9.265 -32.279 -17.783 1.00 44.02 13 THR C CA 1
ATOM 2402 C C . THR C 3 13 ? -10.060 -33.402 -17.149 1.00 53.28 13 THR C C 1
ATOM 2403 O O . THR C 3 13 ? -11.232 -33.229 -16.805 1.00 38.79 13 THR C O 1
#

Secondary structure (DSSP, 8-state):
----EEEEEPPPHHHHH-TTS--EEEEEEEEEESS----EEEEEETTEEE---EEPPPEE-SSSEEEEEEEEE--HHHHHTT--EEEEEE-TT-SS-EEEEE-PPPS--BPPEEEEEPPPGGGGGSSEEEEEEEEEEEBSS--EEEEEETTEEE--EEEPPPEE-TTS-EEEEEEEEEEHHHHHTT--EEEEEE-TTSGGGEEEEEE--/---BPPEEEEEPPPGGGGGSSEEEEEEEEEEEBSS----EEEETTEEE--EEEPPPEE-TTS-EEEEEEEEEETTGGGT---EEEE-/-EEEETTEEEEE-

Radius of gyration: 23.08 Å; Cα contacts (8 Å, |Δi|>4): 724; chains: 3; bounding box: 51×54×71 Å

Organism: Homo sapiens (NCBI:txid9606)

InterPro domains:
  IPR003006 Immunoglobulin/major histocompatibility complex, conserved site [PS00290] (81-87)
  IPR003006 Immunoglobulin/major histocompatibility complex, conserved site [PS00290] (306-312)
  IPR003597 Immunoglobulin C1-set [PF07654] (8-88)
  IPR003597 Immunoglobulin C1-set [PF07654] (123-211)
  IPR003597 Immunoglobulin C1-set [PF07654] (231-315)
  IPR003597 Immunoglobulin C1-set [SM00407] (22-93)
  IPR003597 Immunoglobulin C1-set [SM00407] (139-214)
  IPR003597 Immunoglobulin C1-set [SM00407] (245-318)
  IPR007110 Immunoglobulin-like domain [PS50835] (6-99)
  IPR007110 Immunoglobulin-like domain [PS50835] (121-220)
  IPR007110 Immunoglobulin-like domain [PS50835] (229-325)
  IPR013783 Immunoglobulin-like fold [G3DSA:2.60.40.10] (1-108)
  IPR013783 Immunoglobulin-like fold [G3DSA:2.60.40.10] (109-220)
  IPR013783 Immunoglobulin-like fold [G3DSA:2.60.40.10] (221-328)
  IPR036179 Immunoglobulin-like domain superfamily [SSF48726] (6-112)
  IPR036179 Immunoglobulin-like domain superfamily [SSF48726] (116-222)
  IPR036179 Immunoglobulin-like domain superfamily [SSF48726] (229-322)
  IPR050380 Immune Recognition and Response Modulators [PTHR23411] (2-369)

Nearest PDB structures (foldseek):
  5djz-assembly1_B  TM=1.012E+00  e=1.846E-15  Homo sapiens
  5djd-assembly1_A  TM=9.883E-01  e=2.318E-13  Homo sapiens
  6ifj-assembly1_A  TM=9.877E-01  e=3.389E-13  Homo sapiens
  5djy-assembly1_B  TM=9.861E-01  e=3.578E-13  Homo sapiens
  5dk0-assembly1_B  TM=9.839E-01  e=6.503E-13  Homo sapiens

Sequence (309 aa):
LGGPSVFLFPPKPKDTLMISRTPEVTCVVVDVSHEDPEVKFNWYVDGVEVHNAKTKPREEQYNSTYRVVSVLTVLHQDWLNGKEYKCKVSNKALPAPIEKTISKAKGQPREPQVYTLPPSREEMTKNQVSLTCLVKGFYPSDIAVEWESNGQPENNYKTTPPVLMSDGSFFLASKLTVDKSRWQQGNVFSCSVMHEALHNHYTQKSLSLGQPREPQVYTLPPSREEMTKNQVSLVCLVKGFYPSDIAVEWESNGQPENNYKTTPPVLDSDGSFFLYSVLTVDKSRWQQGNVFSCSVDCAWHLGELVWCT

Solvent-accessible surface area: 15494 Å² total; per-residue (Å²): 225,69,29,9,43,4,107,22,96,69,12,142,36,47,34,5,4,0,81,57,76,84,0,71,0,32,0,4,0,40,56,0,29,75,149,55,26,126,30,74,36,34,6,41,27,70,70,104,72,44,161,96,33,117,91,66,121,138,41,61,75,193,100,84,17,18,95,10,9,2,24,4,67,5,119,25,54,27,14,27,114,26,74,77,3,65,0,54,0,31,13,90,41,27,142,65,64,42,88,87,65,36,36,27,49,163,43,142,44,48,82,4,56,6,14,19,6,69,16,14,80,118,1,60,122,50,133,74,0,1,0,0,0,2,0,26,18,0,38,3,38,57,21,15,16,35,2,24,8,129,50,56,93,21,96,64,54,82,45,3,63,57,23,105,24,104,116,33,7,36,3,5,0,0,2,0,13,4,69,36,66,79,4,102,124,32,37,80,0,9,0,3,0,5,0,34,35,13,122,9,11,41,25,74,64,57,21,53,118,96,82,111,114,157,36,54,53,11,54,6,75,16,18,216,103,4,38,117,88,130,77,0,1,6,0,0,2,0,26,3,2,74,68,39,122,56,77,18,56,6,74,8,65,62,53,111,28,127,78,66,77,48,2,68,54,22,100,15,78,90,40,1,38,0,5,0,0,6,0,28,6,75,43,74,87,93,121,148,55,85,106,9,40,14,62,81,117,60,13,147,10,77,67,62,49,0,39,50,133

B-factor: mean 36.0, std 12.43, range [14.77, 101.07]